Protein AF-A0A816H224-F1 (afdb_monomer_lite)

Sequence (361 aa):
MEVNEEKGVNKNACYALSCICTTPFGFQLCLQYSDTFHRILLAIETILLLIDPETVWFALMCLRTIVQYEDANEHICQSKTLVEKLRVIRDKWTTHKDIQNEAKVLWYMIHRNIQPSCPKINECLNNSADISWDISVHSWNDDELQFRILLNDQIVAQTNQTKYQLKDLQPNTMYYLQIQYITPEGENIRSDPVAFRTDDELPPSVNNLRVERTTMTAARVAWDPPDLTTCNSLRAYQIYLNDEEYGCTLDCEMTIGSLSASTTYQVDICAVSNKGKGPRATINVTTASAGDSNPAPPTYSVIGRREIFVKWQPPDVIAGRLTRYELFCNRRCIYSGTAQEHRATMLKSDTEYTMEVAAVT

Secondary structure (DSSP, 8-state):
----SSHHHHHHHHHHHHHHTTSHHHHHHHHSSHHHHHHHHHHHHHHHHT--HHHHHHHHHHHHHHTTSHHHHHHHHH-HHHHHHHHHHHHH-TT-HHHHHHHHHHHHHHHTT--BPPPEEEEE-SS-EEEE--BS-S-S-GGG--EEEEETTEEEEEESSSEEEE-SPPTT-EEEEEEEEEPTTS-EEEPPPEEEEPPPPPPPPPEEEEEEEE-SS-EEEEEEPPP-TT-S-EEEEEEEETTEEEEEESSSEEEE-SPPTT-EEEEEEEEEETTEEEEEEEEEEEPPPTTTTSPPPPEEEEEETTEEEEE----SS-SS---EEEEEETTEEEEEES-SEEEE-SPPTT----EEEEEE-

pLDDT: mean 87.49, std 9.86, range [50.91, 98.38]

Foldseek 3Di:
DAADPDLVVLLVVLQVLLVQLQDPVSLVVCPVDVVNVVVVLVNLLVQLVPPPQNSLQSSLSSLLSNLLDPVSLLVCLQDPSNVVSLVCQLPPVPVNVSSNVSSVSSVQSSQVQWAKEAKDFPDFAFFKTKIFIDTPHPRDPLQPWKKFKAKPNHGPDIDSDRIDMGGRHHAQDKIKIKIWTQGPVRDTHIYDIDIDTHHADAFAEFAPWDWPDAAQFKTKIFTHGGDCPRPPFWDWKWKDKQNHTDDIGRHRMDMGGRDHGQDKIKMWIWIAGPVGTYDIDIDIDGHHHPVQQFWDAWDWDDPDQFKIKIFTDGRPHHNDDFDWKFKDKQNHTPDIGHDRIDMGGRHHGPDDIDIGMGTDD

InterPro domains:
  IPR003961 Fibronectin type III [PF00041] (120-196)
  IPR003961 Fibronectin type III [PF00041] (204-281)
  IPR003961 Fibronectin type III [PS50853] (115-201)
  IPR003961 Fibronectin type III [PS50853] (205-291)
  IPR003961 Fibronectin type III [PS50853] (294-361)
  IPR003961 Fibronectin type III [SM00060] (113-188)
  IPR003961 Fibronectin type III [SM00060] (203-278)
  IPR003961 Fibronectin type III [SM00060] (292-361)
  IPR003961 Fibronectin type III [cd00063] (116-198)
  IPR003961 Fibronectin type III [cd00063] (203-287)
  IPR003961 Fibronectin type III [cd00063] (293-361)
  IPR013783 Immunoglobulin-like fold [G3DSA:2.60.40.10] (99-193)
  IPR013783 Immunoglobulin-like fold [G3DSA:2.60.40.10] (194-292)
  IPR013783 Immunoglobulin-like fold [G3DSA:2.60.40.10] (293-361)
  IPR036116 Fibronectin type III superfamily [SSF49265] (116-279)
  IPR036116 Fibronectin type III superfamily [SSF49265] (249-361)
  IPR050991 Extracellular Matrix Regulatory Proteins [PTHR46708] (127-360)

Organism: Adineta ricciae (NCBI:txid249248)

Radius of gyration: 45.26 Å; chains: 1; bounding box: 103×39×118 Å

Structure (mmCIF, N/CA/C/O backbone):
data_AF-A0A816H224-F1
#
_entry.id   AF-A0A816H224-F1
#
loop_
_atom_site.group_PDB
_atom_site.id
_atom_site.type_symbol
_atom_site.label_atom_id
_atom_site.label_alt_id
_atom_site.label_comp_id
_atom_site.label_asym_id
_atom_site.label_entity_id
_atom_site.label_seq_id
_atom_site.pdbx_PDB_ins_code
_atom_site.Cartn_x
_atom_site.Cartn_y
_atom_site.Cartn_z
_atom_site.occupancy
_atom_site.B_iso_or_equiv
_atom_site.auth_seq_id
_atom_site.auth_comp_id
_atom_site.auth_asym_id
_atom_site.auth_atom_id
_atom_site.pdbx_PDB_model_num
ATOM 1 N N . MET A 1 1 ? 38.406 -6.421 -43.616 1.00 60.84 1 MET A N 1
ATOM 2 C CA . MET A 1 1 ? 38.636 -4.976 -43.813 1.00 60.84 1 MET A CA 1
ATOM 3 C C . MET A 1 1 ? 39.800 -4.579 -42.927 1.00 60.84 1 MET A C 1
ATOM 5 O O . MET A 1 1 ? 39.751 -4.898 -41.748 1.00 60.84 1 MET A O 1
ATOM 9 N N . GLU A 1 2 ? 40.833 -3.957 -43.488 1.00 68.31 2 GLU A N 1
ATOM 10 C CA . GLU A 1 2 ? 41.959 -3.373 -42.746 1.00 68.31 2 GLU A CA 1
ATOM 11 C C . GLU A 1 2 ? 42.041 -1.893 -43.121 1.00 68.31 2 GLU A C 1
ATOM 13 O O . GLU A 1 2 ? 41.783 -1.536 -44.272 1.00 68.31 2 GLU A O 1
ATOM 18 N N . VAL A 1 3 ? 42.326 -1.034 -42.143 1.00 70.50 3 VAL A N 1
ATOM 19 C CA . VAL A 1 3 ? 42.366 0.418 -42.349 1.00 70.50 3 VAL A CA 1
ATOM 20 C C . VAL A 1 3 ? 43.667 0.776 -43.051 1.00 70.50 3 VAL A C 1
ATOM 22 O O . VAL A 1 3 ? 44.741 0.392 -42.595 1.00 70.50 3 VAL A O 1
ATOM 25 N N . ASN A 1 4 ? 43.568 1.518 -44.149 1.00 73.25 4 ASN A N 1
ATOM 26 C CA . ASN A 1 4 ? 44.717 1.950 -44.938 1.00 73.25 4 ASN A CA 1
ATOM 27 C C . ASN A 1 4 ? 44.916 3.473 -44.821 1.00 73.25 4 ASN A C 1
ATOM 29 O O . ASN A 1 4 ? 43.953 4.216 -44.625 1.00 73.25 4 ASN A O 1
ATOM 33 N N . GLU A 1 5 ? 46.153 3.951 -44.962 1.00 65.06 5 GLU A N 1
ATOM 34 C CA . GLU A 1 5 ? 46.461 5.387 -45.045 1.00 65.06 5 GLU A CA 1
ATOM 35 C C . GLU A 1 5 ? 45.888 6.018 -46.328 1.00 65.06 5 GLU A C 1
ATOM 37 O O . GLU A 1 5 ? 45.567 7.210 -46.365 1.00 65.06 5 GLU A O 1
ATOM 42 N N . GLU A 1 6 ? 45.690 5.215 -47.377 1.00 72.19 6 GLU A N 1
ATOM 43 C CA . GLU A 1 6 ? 45.087 5.658 -48.625 1.00 72.19 6 GLU A CA 1
ATOM 44 C C . GLU A 1 6 ? 43.557 5.783 -48.505 1.00 72.19 6 GLU A C 1
ATOM 46 O O . GLU A 1 6 ? 42.808 4.802 -48.473 1.00 72.19 6 GLU A O 1
ATOM 51 N N . LYS A 1 7 ? 43.072 7.032 -48.503 1.00 67.81 7 LYS A N 1
ATOM 52 C CA . LYS A 1 7 ? 41.648 7.377 -48.327 1.00 67.81 7 LYS A CA 1
ATOM 53 C C . LYS A 1 7 ? 40.707 6.647 -49.295 1.00 67.81 7 LYS A C 1
ATOM 55 O O . LYS A 1 7 ? 39.598 6.285 -48.911 1.00 67.81 7 LYS A O 1
ATOM 60 N N . GLY A 1 8 ? 41.131 6.420 -50.542 1.00 75.38 8 GLY A N 1
ATOM 61 C CA . GLY A 1 8 ? 40.322 5.735 -51.559 1.00 75.38 8 GLY A CA 1
ATOM 62 C C . GLY A 1 8 ? 40.016 4.274 -51.211 1.00 75.38 8 GLY A C 1
ATOM 63 O O . GLY A 1 8 ? 38.914 3.794 -51.474 1.00 75.38 8 GLY A O 1
ATOM 64 N N . VAL A 1 9 ? 40.951 3.589 -50.550 1.00 80.62 9 VAL A N 1
ATOM 65 C CA . VAL A 1 9 ? 40.814 2.176 -50.168 1.00 80.62 9 VAL A CA 1
ATOM 66 C C . VAL A 1 9 ? 39.752 2.009 -49.081 1.00 80.62 9 VAL A C 1
ATOM 68 O O . VAL A 1 9 ? 38.883 1.145 -49.199 1.00 80.62 9 VAL A O 1
ATOM 71 N N . ASN A 1 10 ? 39.753 2.885 -48.072 1.00 82.75 10 ASN A N 1
ATOM 72 C CA . ASN A 1 10 ? 38.765 2.856 -46.988 1.00 82.75 10 ASN A CA 1
ATOM 73 C C . ASN A 1 10 ? 37.341 3.132 -47.501 1.00 82.75 10 ASN A C 1
ATOM 75 O O . ASN A 1 10 ? 36.399 2.444 -47.108 1.00 82.75 10 ASN A O 1
ATOM 79 N N . LYS A 1 11 ? 37.179 4.092 -48.425 1.00 85.12 11 LYS A N 1
ATOM 80 C CA . LYS A 1 11 ? 35.882 4.400 -49.057 1.00 85.12 11 LYS A CA 1
ATOM 81 C C . LYS A 1 11 ? 35.328 3.199 -49.821 1.00 85.12 11 LYS A C 1
ATOM 83 O O . LYS A 1 11 ? 34.184 2.801 -49.601 1.00 85.12 11 LYS A O 1
ATOM 88 N N . ASN A 1 12 ? 36.158 2.595 -50.673 1.00 86.50 12 ASN A N 1
ATOM 89 C CA . ASN A 1 12 ? 35.775 1.435 -51.476 1.00 86.50 12 ASN A CA 1
ATOM 90 C C . ASN A 1 12 ? 35.414 0.233 -50.596 1.00 86.50 12 ASN A C 1
ATOM 92 O O . ASN A 1 12 ? 34.455 -0.473 -50.897 1.00 86.50 12 ASN A O 1
ATOM 96 N N . ALA A 1 13 ? 36.134 0.030 -49.489 1.00 85.69 13 ALA A N 1
ATOM 97 C CA . ALA A 1 13 ? 35.832 -1.024 -48.529 1.00 85.69 13 ALA A CA 1
ATOM 98 C C . ALA A 1 13 ? 34.469 -0.812 -47.843 1.00 85.69 13 ALA A C 1
ATOM 100 O O . ALA A 1 13 ? 33.654 -1.735 -47.824 1.00 85.69 13 ALA A O 1
ATOM 101 N N . CYS A 1 14 ? 34.182 0.397 -47.345 1.00 87.81 14 CYS A N 1
ATOM 102 C CA . CYS A 1 14 ? 32.881 0.729 -46.751 1.00 87.81 14 CYS A CA 1
ATOM 103 C C . CYS A 1 14 ? 31.727 0.581 -47.755 1.00 87.81 14 CYS A C 1
ATOM 105 O O . CYS A 1 14 ? 30.673 0.055 -47.403 1.00 87.81 14 CYS A O 1
ATOM 107 N N . TYR A 1 15 ? 31.928 1.007 -49.006 1.00 89.25 15 TYR A N 1
ATOM 108 C CA . TYR A 1 15 ? 30.927 0.871 -50.065 1.00 89.25 15 TYR A CA 1
ATOM 109 C C . TYR A 1 15 ? 30.680 -0.592 -50.463 1.00 89.25 15 TYR A C 1
ATOM 111 O O . TYR A 1 15 ? 29.536 -1.017 -50.604 1.00 89.25 15 TYR A O 1
ATOM 119 N N . ALA A 1 16 ? 31.738 -1.393 -50.607 1.00 88.56 16 ALA A N 1
ATOM 120 C CA . ALA A 1 16 ? 31.599 -2.817 -50.898 1.00 88.56 16 ALA A CA 1
ATOM 121 C C . ALA A 1 16 ? 30.852 -3.547 -49.770 1.00 88.56 16 ALA A C 1
ATOM 123 O O . ALA A 1 16 ? 29.955 -4.345 -50.041 1.00 88.56 16 ALA A O 1
ATOM 124 N N . LEU A 1 17 ? 31.174 -3.235 -48.509 1.00 87.56 17 LEU A N 1
ATOM 125 C CA . LEU A 1 17 ? 30.488 -3.802 -47.348 1.00 87.56 17 LEU A CA 1
ATOM 126 C C . LEU A 1 17 ? 29.010 -3.407 -47.289 1.00 87.56 17 LEU A C 1
ATOM 128 O O . LEU A 1 17 ? 28.177 -4.277 -47.045 1.00 87.56 17 LEU A O 1
ATOM 132 N N . SER A 1 18 ? 28.659 -2.144 -47.552 1.00 89.00 18 SER A N 1
ATOM 133 C CA . SER A 1 18 ? 27.248 -1.736 -47.579 1.00 89.00 18 SER A CA 1
ATOM 134 C C . SER A 1 18 ? 26.468 -2.480 -48.669 1.00 89.00 18 SER A C 1
ATOM 136 O O . SER A 1 18 ? 25.367 -2.967 -48.414 1.00 89.00 18 SER A O 1
ATOM 138 N N . CYS A 1 19 ? 27.064 -2.682 -49.849 1.00 90.12 19 CYS A N 1
ATOM 139 C CA . CYS A 1 19 ? 26.450 -3.465 -50.924 1.00 90.12 19 CYS A CA 1
ATOM 140 C C . CYS A 1 19 ? 26.222 -4.931 -50.519 1.00 90.12 19 CYS A C 1
ATOM 142 O O . CYS A 1 19 ? 25.139 -5.470 -50.743 1.00 90.12 19 CYS A O 1
ATOM 144 N N . ILE A 1 20 ? 27.212 -5.572 -49.888 1.00 87.88 20 ILE A N 1
ATOM 145 C CA . ILE A 1 20 ? 27.094 -6.959 -49.408 1.00 87.88 20 ILE A CA 1
ATOM 146 C C . ILE A 1 20 ? 25.984 -7.067 -48.353 1.00 87.88 20 ILE A C 1
ATOM 148 O O . ILE A 1 20 ? 25.095 -7.912 -48.467 1.00 87.88 20 ILE A O 1
ATOM 152 N N . CYS A 1 21 ? 25.978 -6.170 -47.367 1.00 87.62 21 CYS A N 1
ATOM 153 C CA . CYS A 1 21 ? 25.018 -6.179 -46.262 1.00 87.62 21 CYS A CA 1
ATOM 154 C C . CYS A 1 21 ? 23.603 -5.720 -46.656 1.00 87.62 21 CYS A C 1
ATOM 156 O O . CYS A 1 21 ? 22.711 -5.723 -45.812 1.00 87.62 21 CYS A O 1
ATOM 158 N N . THR A 1 22 ? 23.351 -5.360 -47.919 1.00 87.81 22 THR A N 1
ATOM 159 C CA . THR A 1 22 ? 22.006 -4.969 -48.386 1.00 87.81 22 THR A CA 1
ATOM 160 C C . THR A 1 22 ? 21.019 -6.148 -48.378 1.00 87.81 22 THR A C 1
ATOM 162 O O . THR A 1 22 ? 19.809 -5.942 -48.376 1.00 87.81 22 THR A O 1
ATOM 165 N N . THR A 1 23 ? 21.513 -7.393 -48.360 1.00 87.88 23 THR A N 1
ATOM 166 C CA . THR A 1 23 ? 20.676 -8.603 -48.289 1.00 87.88 23 THR A CA 1
ATOM 167 C C . THR A 1 23 ? 20.945 -9.396 -47.006 1.00 87.88 23 THR A C 1
ATOM 169 O O . THR A 1 23 ? 22.106 -9.467 -46.593 1.00 87.88 23 THR A O 1
ATOM 172 N N . PRO A 1 24 ? 19.936 -10.077 -46.419 1.00 84.38 24 PRO A N 1
ATOM 173 C CA . PRO A 1 24 ? 20.135 -10.898 -45.221 1.00 84.38 24 PRO A CA 1
ATOM 174 C C . PRO A 1 24 ? 21.207 -11.979 -45.399 1.00 84.38 24 PRO A C 1
ATOM 176 O O . PRO A 1 24 ? 22.008 -12.212 -44.503 1.00 84.38 24 PRO A O 1
ATOM 179 N N . PHE A 1 25 ? 21.272 -12.594 -46.586 1.00 86.31 25 PHE A N 1
ATOM 180 C CA . PHE A 1 25 ? 22.296 -13.587 -46.918 1.00 86.31 25 PHE A CA 1
ATOM 181 C C . PHE A 1 25 ? 23.707 -12.981 -46.923 1.00 86.31 25 PHE A C 1
ATOM 183 O O . PHE A 1 25 ? 24.629 -13.547 -46.342 1.00 86.31 25 PHE A O 1
ATOM 190 N N . GLY A 1 26 ? 23.879 -11.810 -47.543 1.00 84.88 26 GLY A N 1
ATOM 191 C CA . GLY A 1 26 ? 25.162 -11.110 -47.549 1.00 84.88 26 GLY A CA 1
ATOM 192 C C . GLY A 1 26 ? 25.583 -10.631 -46.159 1.00 84.88 26 GLY A C 1
ATOM 193 O O . GLY A 1 26 ? 26.751 -10.755 -45.798 1.00 84.88 26 GLY A O 1
ATOM 194 N N . PHE A 1 27 ? 24.636 -10.175 -45.338 1.00 84.00 27 PHE A N 1
ATOM 195 C CA . PHE A 1 27 ? 24.898 -9.854 -43.936 1.00 84.00 27 PHE A CA 1
ATOM 196 C C . PHE A 1 27 ? 25.313 -11.092 -43.122 1.00 84.00 27 PHE A C 1
ATOM 198 O O . PHE A 1 27 ? 26.299 -11.046 -42.388 1.00 84.00 27 PHE A O 1
ATOM 205 N N . GLN A 1 28 ? 24.638 -12.227 -43.309 1.00 82.38 28 GLN A N 1
ATOM 206 C CA . GLN A 1 28 ? 24.985 -13.479 -42.637 1.00 82.38 28 GLN A CA 1
ATOM 207 C C . GLN A 1 28 ? 26.399 -13.966 -43.001 1.00 82.38 28 GLN A C 1
ATOM 209 O O . GLN A 1 28 ? 27.099 -14.484 -42.135 1.00 82.38 28 GLN A O 1
ATOM 214 N N . LEU A 1 29 ? 26.864 -13.743 -44.237 1.00 80.31 29 LEU A N 1
ATOM 215 C CA . LEU A 1 29 ? 28.257 -14.008 -44.633 1.00 80.31 29 LEU A CA 1
ATOM 216 C C . LEU A 1 29 ? 29.261 -13.144 -43.848 1.00 80.31 29 LEU A C 1
ATOM 218 O O . LEU A 1 29 ? 30.338 -13.625 -43.495 1.00 80.31 29 LEU A O 1
ATOM 222 N N . CYS A 1 30 ? 28.910 -11.895 -43.527 1.00 74.50 30 CYS A N 1
ATOM 223 C CA . CYS A 1 30 ? 29.727 -11.021 -42.677 1.00 74.50 30 CYS A CA 1
ATOM 224 C C . CYS A 1 30 ? 29.755 -11.480 -41.203 1.00 74.50 30 CYS A C 1
ATOM 226 O O . CYS A 1 30 ? 30.739 -11.212 -40.511 1.00 74.50 30 CYS A O 1
ATOM 228 N N . LEU A 1 31 ? 28.710 -12.182 -40.739 1.00 69.88 31 LEU A N 1
ATOM 229 C CA . LEU A 1 31 ? 28.589 -12.757 -39.389 1.00 69.88 31 LEU A CA 1
ATOM 230 C C . LEU A 1 31 ? 29.126 -14.189 -39.253 1.00 69.88 31 LEU A C 1
ATOM 232 O O . LEU A 1 31 ? 29.350 -14.642 -38.132 1.00 69.88 31 LEU A O 1
ATOM 236 N N . GLN A 1 32 ? 29.337 -14.911 -40.361 1.00 64.50 32 GLN A N 1
ATOM 237 C CA . GLN A 1 32 ? 29.628 -16.356 -40.379 1.00 64.50 32 GLN A CA 1
ATOM 238 C C . GLN A 1 32 ? 30.872 -16.755 -39.558 1.00 64.50 32 GLN A C 1
ATOM 240 O O . GLN A 1 32 ? 31.035 -17.919 -39.194 1.00 64.50 32 GLN A O 1
ATOM 245 N N . TYR A 1 33 ? 31.714 -15.780 -39.209 1.00 64.38 33 TYR A N 1
ATOM 246 C CA . TYR A 1 33 ? 32.788 -15.910 -38.234 1.00 64.38 33 TYR A CA 1
ATOM 247 C C . TYR A 1 33 ? 32.685 -14.754 -37.229 1.00 64.38 33 TYR A C 1
ATOM 249 O O . TYR A 1 33 ? 32.869 -13.599 -37.619 1.00 64.38 33 TYR A O 1
ATOM 257 N N . SER A 1 34 ? 32.440 -15.050 -35.947 1.00 61.56 34 SER A N 1
ATOM 258 C CA . SER A 1 34 ? 32.268 -14.055 -34.866 1.00 61.56 34 SER A CA 1
ATOM 259 C C . SER A 1 34 ? 33.379 -12.997 -34.826 1.00 61.56 34 SER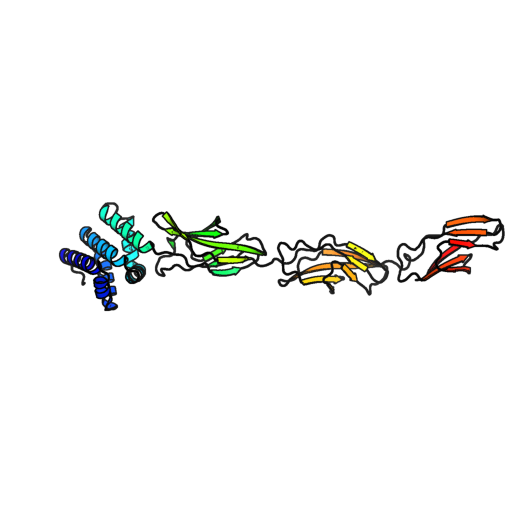 A C 1
ATOM 261 O O . SER A 1 34 ? 33.122 -11.812 -34.618 1.00 61.56 34 SER A O 1
ATOM 263 N N . ASP A 1 35 ? 34.615 -13.403 -35.119 1.00 71.75 35 ASP A N 1
ATOM 264 C CA . ASP A 1 35 ? 35.783 -12.517 -35.133 1.00 71.75 35 ASP A CA 1
ATOM 265 C C . ASP A 1 35 ? 35.780 -11.527 -36.307 1.00 71.75 35 ASP A C 1
ATOM 267 O O . ASP A 1 35 ? 36.398 -10.463 -36.233 1.00 71.75 35 ASP A O 1
ATOM 271 N N . THR A 1 36 ? 35.101 -11.853 -37.408 1.00 77.12 36 THR A N 1
ATOM 272 C CA . THR A 1 36 ? 35.107 -11.027 -38.625 1.00 77.12 36 THR A CA 1
ATOM 273 C C . THR A 1 36 ? 34.238 -9.794 -38.451 1.00 77.12 36 THR A C 1
ATOM 275 O O . THR A 1 36 ? 34.669 -8.693 -38.794 1.00 77.12 36 THR A O 1
ATOM 278 N N . PHE A 1 37 ? 33.054 -9.948 -37.859 1.00 81.56 37 PHE A N 1
ATOM 279 C CA . PHE A 1 37 ? 32.152 -8.826 -37.624 1.00 81.56 37 PHE A CA 1
ATOM 280 C C . PHE A 1 37 ? 32.732 -7.822 -36.622 1.00 81.56 37 PHE A C 1
ATOM 282 O O . PHE A 1 37 ? 32.727 -6.617 -36.876 1.00 81.56 37 PHE A O 1
ATOM 289 N N . HIS A 1 38 ? 33.352 -8.312 -35.545 1.00 81.62 38 HIS A N 1
ATOM 290 C CA . HIS A 1 38 ? 34.055 -7.456 -34.591 1.00 81.62 38 HIS A CA 1
ATOM 291 C C . HIS A 1 38 ? 35.189 -6.655 -35.258 1.00 81.62 38 HIS A C 1
ATOM 293 O O . HIS A 1 38 ? 35.297 -5.445 -35.061 1.00 81.62 38 HIS A O 1
ATOM 299 N N . ARG A 1 39 ? 35.995 -7.291 -36.123 1.00 84.12 39 ARG A N 1
ATOM 300 C CA . ARG A 1 39 ? 37.044 -6.601 -36.901 1.00 84.12 39 ARG A CA 1
ATOM 301 C C . ARG A 1 39 ? 36.478 -5.568 -37.873 1.00 84.12 39 ARG A C 1
ATOM 303 O O . ARG A 1 39 ? 37.096 -4.523 -38.063 1.00 84.12 39 ARG A O 1
ATOM 310 N N . ILE A 1 40 ? 35.326 -5.842 -38.488 1.00 85.38 40 ILE A N 1
ATOM 311 C CA . ILE A 1 40 ? 34.633 -4.871 -39.344 1.00 85.38 40 ILE A CA 1
ATOM 312 C C . ILE A 1 40 ? 34.240 -3.644 -38.517 1.00 85.38 40 ILE A C 1
ATOM 314 O O . ILE A 1 40 ? 34.577 -2.533 -38.920 1.00 85.38 40 ILE A O 1
ATOM 318 N N . LEU A 1 41 ? 33.610 -3.828 -37.352 1.00 85.94 41 LEU A N 1
ATOM 319 C CA . LEU A 1 41 ? 33.225 -2.717 -36.476 1.00 85.94 41 LEU A CA 1
ATOM 320 C C . LEU A 1 41 ? 34.435 -1.903 -35.996 1.00 85.94 41 LEU A C 1
ATOM 322 O O . LEU A 1 41 ? 34.398 -0.680 -36.090 1.00 85.94 41 LEU A O 1
ATOM 326 N N . LEU A 1 42 ? 35.529 -2.553 -35.582 1.00 85.62 42 LEU A N 1
ATOM 327 C CA . LEU A 1 42 ? 36.774 -1.871 -35.197 1.00 85.62 42 LEU A CA 1
ATOM 328 C C . LEU A 1 42 ? 37.375 -1.045 -36.344 1.00 85.62 42 LEU A C 1
ATOM 330 O O . LEU A 1 42 ? 37.863 0.070 -36.140 1.00 85.62 42 LEU A O 1
ATOM 334 N N . ALA A 1 43 ? 37.342 -1.572 -37.568 1.00 87.00 43 ALA A N 1
ATOM 335 C CA . ALA A 1 43 ? 37.824 -0.843 -38.732 1.00 87.00 43 ALA A CA 1
ATOM 336 C C . ALA A 1 43 ? 36.911 0.351 -39.073 1.00 87.00 43 ALA A C 1
ATOM 338 O O . ALA A 1 43 ? 37.427 1.426 -39.373 1.00 87.00 43 ALA A O 1
ATOM 339 N N . ILE A 1 44 ? 35.583 0.216 -38.957 1.00 87.88 44 ILE A N 1
ATOM 340 C CA . ILE A 1 44 ? 34.649 1.348 -39.109 1.00 87.88 44 ILE A CA 1
ATOM 341 C C . ILE A 1 44 ? 34.901 2.407 -38.031 1.00 87.88 44 ILE A C 1
ATOM 343 O O . ILE A 1 44 ? 34.985 3.593 -38.345 1.00 87.88 44 ILE A O 1
ATOM 347 N N . GLU A 1 45 ? 35.060 1.993 -36.775 1.00 86.94 45 GLU A N 1
ATOM 348 C CA . GLU A 1 45 ? 35.368 2.875 -35.647 1.00 86.94 45 GLU A CA 1
ATOM 349 C C . GLU A 1 45 ? 36.641 3.686 -35.917 1.00 86.94 45 GLU A C 1
ATOM 351 O O . GLU A 1 45 ? 36.644 4.911 -35.794 1.00 86.94 45 GLU A O 1
ATOM 356 N N . THR A 1 46 ? 37.693 3.019 -36.394 1.00 85.94 46 THR A N 1
ATOM 357 C CA . THR A 1 46 ? 38.954 3.667 -36.770 1.00 85.94 46 THR A CA 1
ATOM 358 C C . THR A 1 46 ? 38.764 4.634 -37.941 1.00 85.94 46 THR A C 1
ATOM 360 O O . THR A 1 46 ? 39.297 5.741 -37.915 1.00 85.94 46 THR A O 1
ATOM 363 N N . ILE A 1 47 ? 37.965 4.274 -38.951 1.00 85.94 47 ILE A N 1
ATOM 364 C CA . ILE A 1 47 ? 37.667 5.155 -40.090 1.00 85.94 47 ILE A CA 1
ATOM 365 C C . ILE A 1 47 ? 36.936 6.423 -39.635 1.00 85.94 47 ILE A C 1
ATOM 367 O O . ILE A 1 47 ? 37.275 7.520 -40.084 1.00 85.94 47 ILE A O 1
ATOM 371 N N . LEU A 1 48 ? 35.985 6.310 -38.705 1.00 85.25 48 LEU A N 1
ATOM 372 C CA . LEU A 1 48 ? 35.291 7.473 -38.145 1.00 85.25 48 LEU A CA 1
ATOM 373 C C . LEU A 1 48 ? 36.245 8.423 -37.396 1.00 85.25 48 LEU A C 1
ATOM 375 O O . LEU A 1 48 ? 35.937 9.609 -37.242 1.00 85.25 48 LEU A O 1
ATOM 379 N N . LEU A 1 49 ? 37.420 7.950 -36.960 1.00 80.38 49 LEU A N 1
ATOM 380 C CA . LEU A 1 49 ? 38.469 8.772 -36.349 1.00 80.38 49 LEU A CA 1
ATOM 381 C C . LEU A 1 49 ? 39.349 9.523 -37.362 1.00 80.38 49 LEU A C 1
ATOM 383 O O . LEU A 1 49 ? 40.009 10.472 -36.950 1.00 80.38 49 LEU A O 1
ATOM 387 N N . LEU A 1 50 ? 39.331 9.180 -38.657 1.00 73.62 50 LEU A N 1
ATOM 388 C CA . LEU A 1 50 ? 40.223 9.766 -39.676 1.00 73.62 50 LEU A CA 1
ATOM 389 C C . LEU A 1 50 ? 39.868 11.212 -40.090 1.00 73.62 50 LEU A C 1
ATOM 391 O O . LEU A 1 50 ? 40.617 11.826 -40.845 1.00 73.62 50 LEU A O 1
ATOM 395 N N . ILE A 1 51 ? 38.750 11.771 -39.601 1.00 67.06 51 ILE A N 1
ATOM 396 C CA . ILE A 1 51 ? 38.280 13.169 -39.794 1.00 67.06 51 ILE A CA 1
ATOM 397 C C . ILE A 1 51 ? 38.018 13.565 -41.270 1.00 67.06 51 ILE A C 1
ATOM 399 O O . ILE A 1 51 ? 37.490 14.640 -41.534 1.00 67.06 51 ILE A O 1
ATOM 403 N N . ASP A 1 52 ? 38.301 12.702 -42.248 1.00 85.56 52 ASP A N 1
ATOM 404 C CA . ASP A 1 52 ? 37.989 12.934 -43.662 1.00 85.56 52 ASP A CA 1
ATOM 405 C C . ASP A 1 52 ? 36.468 12.857 -43.915 1.00 85.56 52 ASP A C 1
ATOM 407 O O . ASP A 1 52 ? 35.897 11.772 -43.774 1.00 85.56 52 ASP A O 1
ATOM 411 N N . PRO A 1 53 ? 35.793 13.958 -44.305 1.00 86.06 53 PRO A N 1
ATOM 412 C CA . PRO A 1 53 ? 34.330 13.995 -44.353 1.00 86.06 53 PRO A CA 1
ATOM 413 C C . PRO A 1 53 ? 33.720 12.961 -45.302 1.00 86.06 53 PRO A C 1
ATOM 415 O O . PRO A 1 53 ? 32.724 12.316 -44.987 1.00 86.06 53 PRO A O 1
ATOM 418 N N . GLU A 1 54 ? 34.343 12.761 -46.457 1.00 86.31 54 GLU A N 1
ATOM 419 C CA . GLU A 1 54 ? 33.840 11.843 -47.472 1.00 86.31 54 GLU A CA 1
ATOM 420 C C . GLU A 1 54 ? 33.986 10.382 -47.023 1.00 86.31 54 GLU A C 1
ATOM 422 O O . GLU A 1 54 ? 33.043 9.602 -47.130 1.00 86.31 54 GLU A O 1
ATOM 427 N N . THR A 1 55 ? 35.131 10.014 -46.442 1.00 87.75 55 THR A N 1
ATOM 428 C CA . THR A 1 55 ? 35.342 8.665 -45.889 1.00 87.75 55 THR A CA 1
ATOM 429 C C . THR A 1 55 ? 34.414 8.389 -44.697 1.00 87.75 55 THR A C 1
ATOM 431 O O . THR A 1 55 ? 33.864 7.291 -44.586 1.00 87.75 55 THR A O 1
ATOM 434 N N . VAL A 1 56 ? 34.171 9.394 -43.845 1.00 88.94 56 VAL A N 1
ATOM 435 C CA . VAL A 1 56 ? 33.201 9.313 -42.739 1.00 88.94 56 VAL A CA 1
ATOM 436 C C . VAL A 1 56 ? 31.785 9.072 -43.262 1.00 88.94 56 VAL A C 1
ATOM 438 O O . VAL A 1 56 ? 31.077 8.232 -42.712 1.00 88.94 56 VAL A O 1
ATOM 441 N N . TRP A 1 57 ? 31.377 9.735 -44.346 1.00 90.62 57 TRP A N 1
ATOM 442 C CA . TRP A 1 57 ? 30.058 9.518 -44.944 1.00 90.62 57 TRP A CA 1
ATOM 443 C C . TRP A 1 57 ? 29.852 8.061 -45.392 1.00 90.62 57 TRP A C 1
ATOM 445 O O . TRP A 1 57 ? 28.840 7.449 -45.049 1.00 90.62 57 TRP A O 1
ATOM 455 N N . PHE A 1 58 ? 30.835 7.460 -46.076 1.00 90.88 58 PHE A N 1
ATOM 456 C CA . PHE A 1 58 ? 30.763 6.045 -46.471 1.00 90.88 58 PHE A CA 1
ATOM 457 C C . PHE A 1 58 ? 30.721 5.095 -45.266 1.00 90.88 58 PHE A C 1
ATOM 459 O O . PHE A 1 58 ? 30.018 4.084 -45.308 1.00 90.88 58 PHE A O 1
ATOM 466 N N . ALA A 1 59 ? 31.437 5.416 -44.185 1.00 90.81 59 ALA A N 1
ATOM 467 C CA . ALA A 1 59 ? 31.386 4.647 -42.944 1.00 90.81 59 ALA A CA 1
ATOM 468 C C . ALA A 1 59 ? 29.998 4.710 -42.278 1.00 90.81 59 ALA A C 1
ATOM 470 O O . ALA A 1 59 ? 29.467 3.670 -41.889 1.00 90.81 59 ALA A O 1
ATOM 471 N N . LEU A 1 60 ? 29.376 5.894 -42.210 1.00 91.81 60 LEU A N 1
ATOM 472 C CA . LEU A 1 60 ? 28.014 6.058 -41.683 1.00 91.81 60 LEU A CA 1
ATOM 473 C C . LEU A 1 60 ? 26.976 5.304 -42.523 1.00 91.81 60 LEU A C 1
ATOM 475 O O . LEU A 1 60 ? 26.139 4.599 -41.970 1.00 91.81 60 LEU A O 1
ATOM 479 N N . MET A 1 61 ? 27.071 5.382 -43.851 1.00 89.88 61 MET A N 1
ATOM 480 C CA . MET A 1 61 ? 26.205 4.637 -44.775 1.00 89.88 61 MET A CA 1
ATOM 481 C C . MET A 1 61 ? 26.335 3.117 -44.609 1.00 89.88 61 MET A C 1
ATOM 483 O O . MET A 1 61 ? 25.341 2.384 -44.656 1.00 89.88 61 MET A O 1
ATOM 487 N N . CYS A 1 62 ? 27.563 2.633 -44.406 1.00 90.38 62 CYS A N 1
ATOM 488 C CA . CYS A 1 62 ? 27.831 1.229 -44.114 1.00 90.38 62 CYS A CA 1
ATOM 489 C C . CYS A 1 62 ? 27.149 0.806 -42.805 1.00 90.38 62 CYS A C 1
ATOM 491 O O . CYS A 1 62 ? 26.369 -0.148 -42.802 1.00 90.38 62 CYS A O 1
ATOM 493 N N . LEU A 1 63 ? 27.335 1.580 -41.729 1.00 90.62 63 LEU A N 1
ATOM 494 C CA . LEU A 1 63 ? 26.657 1.351 -40.450 1.00 90.62 63 LEU A CA 1
ATOM 495 C C . LEU A 1 63 ? 25.132 1.390 -40.582 1.00 90.62 63 LEU A C 1
ATOM 497 O O . LEU A 1 63 ? 24.472 0.508 -40.047 1.00 90.62 63 LEU A O 1
ATOM 501 N N . ARG A 1 64 ? 24.563 2.333 -41.344 1.00 89.06 64 ARG A N 1
ATOM 502 C CA . ARG A 1 64 ? 23.111 2.410 -41.595 1.00 89.06 64 ARG A CA 1
ATOM 503 C C . ARG A 1 64 ? 22.565 1.152 -42.263 1.00 89.06 64 ARG A C 1
ATOM 505 O O . ARG A 1 64 ? 21.428 0.756 -42.025 1.00 89.06 64 ARG A O 1
ATOM 512 N N . THR A 1 65 ? 23.355 0.534 -43.129 1.00 88.75 65 THR A N 1
ATOM 513 C CA . THR A 1 65 ? 22.940 -0.695 -43.812 1.00 88.75 65 THR A CA 1
ATOM 514 C C . THR A 1 65 ? 22.987 -1.889 -42.860 1.00 88.75 65 THR A C 1
ATOM 516 O O . THR A 1 65 ? 22.107 -2.740 -42.885 1.00 88.75 65 THR A O 1
ATOM 519 N N . ILE A 1 66 ? 23.991 -1.922 -41.984 1.00 88.06 66 ILE A N 1
ATOM 520 C CA . ILE A 1 66 ? 24.234 -3.017 -41.041 1.00 88.06 66 ILE A CA 1
ATOM 521 C C . ILE A 1 66 ? 23.302 -2.949 -39.818 1.00 88.06 66 ILE A C 1
ATOM 523 O O . ILE A 1 66 ? 22.845 -3.982 -39.346 1.00 88.06 66 ILE A O 1
ATOM 527 N N . VAL A 1 67 ? 22.961 -1.755 -39.327 1.00 85.38 67 VAL A N 1
ATOM 528 C CA . VAL A 1 67 ? 22.120 -1.571 -38.127 1.00 85.38 67 VAL A CA 1
ATOM 529 C C . VAL A 1 67 ? 20.676 -2.065 -38.307 1.00 85.38 67 VAL A C 1
ATOM 531 O O . VAL A 1 67 ? 19.940 -2.201 -37.338 1.00 85.38 67 VAL A O 1
ATOM 534 N N . GLN A 1 68 ? 20.248 -2.338 -39.544 1.00 83.81 68 GLN A N 1
ATOM 535 C CA . GLN A 1 68 ? 18.918 -2.888 -39.829 1.00 83.81 68 GLN A CA 1
ATOM 536 C C . GLN A 1 68 ? 18.735 -4.314 -39.295 1.00 83.81 68 GLN A C 1
ATOM 538 O O . GLN A 1 68 ? 17.600 -4.769 -39.171 1.00 83.81 68 GLN A O 1
ATOM 543 N N . TYR A 1 69 ? 19.831 -5.012 -38.996 1.00 84.75 69 TYR A N 1
ATOM 544 C CA . TYR A 1 69 ? 19.818 -6.356 -38.434 1.00 84.75 69 TYR A CA 1
ATOM 545 C C . TYR A 1 69 ? 20.007 -6.290 -36.913 1.00 84.75 69 TYR A C 1
ATOM 547 O O . TYR A 1 69 ? 20.943 -5.647 -36.438 1.00 84.75 69 TYR A O 1
ATOM 555 N N . GLU A 1 70 ? 19.139 -6.966 -36.152 1.00 77.38 70 GLU A N 1
ATOM 556 C CA . GLU A 1 70 ? 19.113 -6.900 -34.679 1.00 77.38 70 GLU A CA 1
ATOM 557 C C . GLU A 1 70 ? 20.453 -7.305 -34.045 1.00 77.38 70 GLU A C 1
ATOM 559 O O . GLU A 1 70 ? 21.008 -6.519 -33.278 1.00 77.38 70 GLU A O 1
ATOM 564 N N . ASP A 1 71 ? 21.042 -8.434 -34.463 1.00 78.25 71 ASP A N 1
ATOM 565 C CA . ASP A 1 71 ? 22.356 -8.905 -33.988 1.00 78.25 71 ASP A CA 1
ATOM 566 C C . ASP A 1 71 ? 23.458 -7.844 -34.168 1.00 78.25 71 ASP A C 1
ATOM 568 O O . ASP A 1 71 ? 24.301 -7.612 -33.299 1.00 78.25 71 ASP A O 1
ATOM 572 N N . ALA A 1 72 ? 23.457 -7.159 -35.316 1.00 80.88 72 ALA A N 1
ATOM 573 C CA . ALA A 1 72 ? 24.416 -6.096 -35.584 1.00 80.88 72 ALA A CA 1
ATOM 574 C C . ALA A 1 72 ? 24.154 -4.853 -34.738 1.00 80.88 72 ALA A C 1
ATOM 576 O O . ALA A 1 72 ? 25.113 -4.222 -34.284 1.00 80.88 72 ALA A O 1
ATOM 577 N N . ASN A 1 73 ? 22.884 -4.492 -34.542 1.00 80.81 73 ASN A N 1
ATOM 578 C CA . ASN A 1 73 ? 22.518 -3.370 -33.695 1.00 80.81 73 ASN A CA 1
ATOM 579 C C . ASN A 1 73 ? 23.027 -3.600 -32.265 1.00 80.81 73 ASN A C 1
ATOM 581 O O . ASN A 1 73 ? 23.712 -2.732 -31.731 1.00 80.81 73 ASN A O 1
ATOM 585 N N . GLU A 1 74 ? 22.819 -4.788 -31.687 1.00 76.81 74 GLU A N 1
ATOM 586 C CA . GLU A 1 74 ? 23.320 -5.132 -30.347 1.00 76.81 74 GLU A CA 1
ATOM 587 C C . GLU A 1 74 ? 24.833 -4.906 -30.209 1.00 76.81 74 GLU A C 1
ATOM 589 O O . GLU A 1 74 ? 25.295 -4.244 -29.273 1.00 76.81 74 GLU A O 1
ATOM 594 N N . HIS A 1 75 ? 25.615 -5.389 -31.174 1.00 80.00 75 HIS A N 1
ATOM 595 C CA . HIS A 1 75 ? 27.066 -5.206 -31.199 1.00 80.00 75 HIS A CA 1
ATOM 596 C C . HIS A 1 75 ? 27.499 -3.743 -31.398 1.00 80.00 75 HIS A C 1
ATOM 598 O O . HIS A 1 75 ? 28.467 -3.306 -30.770 1.00 80.00 75 HIS A O 1
ATOM 604 N N . ILE A 1 76 ? 26.804 -2.975 -32.247 1.00 81.81 76 ILE A N 1
ATOM 605 C CA . ILE A 1 76 ? 27.056 -1.534 -32.434 1.00 81.81 76 ILE A CA 1
ATOM 606 C C . ILE A 1 76 ? 26.817 -0.792 -31.116 1.00 81.81 76 ILE A C 1
ATOM 608 O O . ILE A 1 76 ? 27.667 -0.002 -30.704 1.00 81.81 76 ILE A O 1
ATOM 612 N N . CYS A 1 77 ? 25.709 -1.091 -30.432 1.00 76.94 77 CYS A N 1
ATOM 613 C CA . CYS A 1 77 ? 25.356 -0.492 -29.147 1.00 76.94 77 CYS A CA 1
ATOM 614 C C . CYS A 1 77 ? 26.409 -0.807 -28.073 1.00 76.94 77 CYS A C 1
ATOM 616 O O . CYS A 1 77 ? 26.776 0.055 -27.284 1.00 76.94 77 CYS A O 1
ATOM 618 N N . GLN A 1 78 ? 26.953 -2.030 -28.051 1.00 77.56 78 GLN A N 1
ATOM 619 C CA . GLN A 1 78 ? 28.001 -2.436 -27.101 1.00 77.56 78 GLN A CA 1
ATOM 620 C C . GLN A 1 78 ? 29.328 -1.668 -27.256 1.00 77.56 78 GLN A C 1
ATOM 622 O O . GLN A 1 78 ? 30.083 -1.568 -26.282 1.00 77.56 78 GLN A O 1
ATOM 627 N N . SER A 1 79 ? 29.626 -1.090 -28.427 1.00 81.38 79 SER A N 1
ATOM 628 C CA . SER A 1 79 ? 30.848 -0.297 -28.624 1.00 81.38 79 SER A CA 1
ATOM 629 C C . SER A 1 79 ? 30.679 1.151 -28.148 1.00 81.38 79 SER A C 1
ATOM 631 O O . SER A 1 79 ? 30.237 2.036 -28.884 1.00 81.38 79 SER A O 1
ATOM 633 N N . LYS A 1 80 ? 31.128 1.422 -26.914 1.00 78.88 80 LYS A N 1
ATOM 634 C CA . LYS A 1 80 ? 31.135 2.775 -26.321 1.00 78.88 80 LYS A CA 1
ATOM 635 C C . LYS A 1 80 ? 31.854 3.808 -27.194 1.00 78.88 80 LYS A C 1
ATOM 637 O O . LYS A 1 80 ? 31.387 4.938 -27.314 1.00 78.88 80 LYS A O 1
ATOM 642 N N . THR A 1 81 ? 32.981 3.436 -27.800 1.00 83.44 81 THR A N 1
ATOM 643 C CA . THR A 1 81 ? 33.777 4.350 -28.630 1.00 83.44 81 THR A CA 1
ATOM 644 C C . THR A 1 81 ? 33.044 4.723 -29.915 1.00 83.44 81 THR A C 1
ATOM 646 O O . THR A 1 81 ? 32.998 5.900 -30.280 1.00 83.44 81 THR A O 1
ATOM 649 N N . LEU A 1 82 ? 32.444 3.733 -30.584 1.00 84.75 82 LEU A N 1
ATOM 650 C CA . LEU A 1 82 ? 31.674 3.940 -31.806 1.00 84.75 82 LEU A CA 1
ATOM 651 C C . LEU A 1 82 ? 30.473 4.855 -31.541 1.00 84.75 82 LEU A C 1
ATOM 653 O O . LEU A 1 82 ? 30.294 5.851 -32.245 1.00 84.75 82 LEU A O 1
ATOM 657 N N . VAL A 1 83 ? 29.702 4.560 -30.490 1.00 82.00 83 VAL A N 1
ATOM 658 C CA . VAL A 1 83 ? 28.535 5.353 -30.076 1.00 82.00 83 VAL A CA 1
ATOM 659 C C . VAL A 1 83 ? 28.930 6.793 -29.735 1.00 82.00 83 VAL A C 1
ATOM 661 O O . VAL A 1 83 ? 28.328 7.732 -30.258 1.00 82.00 83 VAL A O 1
ATOM 664 N N . GLU A 1 84 ? 29.983 7.007 -28.939 1.00 82.88 84 GLU A N 1
ATOM 665 C CA . GLU A 1 84 ? 30.449 8.361 -28.604 1.00 82.88 84 GLU A CA 1
ATOM 666 C C . GLU A 1 84 ? 30.893 9.133 -29.855 1.00 82.88 84 GLU A C 1
ATOM 668 O O . GLU A 1 84 ? 30.636 10.334 -29.990 1.00 82.88 84 GLU A O 1
ATOM 673 N N . LYS A 1 85 ? 31.521 8.457 -30.822 1.00 85.75 85 LYS A N 1
ATOM 674 C CA . LYS A 1 85 ? 31.935 9.107 -32.066 1.00 85.75 85 LYS A CA 1
ATOM 675 C C . LYS A 1 85 ? 30.743 9.490 -32.940 1.00 85.75 85 LYS A C 1
ATOM 677 O O . LYS A 1 85 ? 30.726 10.607 -33.464 1.00 85.75 85 LYS A O 1
ATOM 682 N N . LEU A 1 86 ? 29.743 8.615 -33.058 1.00 86.81 86 LEU A N 1
ATOM 683 C CA . LEU A 1 86 ? 28.477 8.920 -33.730 1.00 86.81 86 LEU A CA 1
ATOM 684 C C . LEU A 1 86 ? 27.791 10.130 -33.088 1.00 86.81 86 LEU A C 1
ATOM 686 O O . LEU A 1 86 ? 27.357 11.031 -33.809 1.00 86.81 86 LEU A O 1
ATOM 690 N N . ARG A 1 87 ? 27.791 10.210 -31.752 1.00 84.69 87 ARG A N 1
ATOM 691 C CA . ARG A 1 87 ? 27.270 11.355 -30.991 1.00 84.69 87 ARG A CA 1
ATOM 692 C C . ARG A 1 87 ? 27.984 12.655 -31.353 1.00 84.69 87 ARG A C 1
ATOM 694 O O . ARG A 1 87 ? 27.350 13.652 -31.693 1.00 84.69 87 ARG A O 1
ATOM 701 N N . VAL A 1 88 ? 29.318 12.643 -31.352 1.00 87.50 88 VAL A N 1
ATOM 702 C CA . VAL A 1 88 ? 30.129 13.812 -31.726 1.00 87.50 88 VAL A CA 1
ATOM 703 C C . VAL A 1 88 ? 29.835 14.271 -33.156 1.00 87.50 88 VAL A C 1
ATOM 705 O O . VAL A 1 88 ? 29.746 15.476 -33.392 1.00 87.50 88 VAL A O 1
ATOM 708 N N . ILE A 1 89 ? 29.672 13.347 -34.106 1.00 89.19 89 ILE A N 1
ATOM 709 C CA . ILE A 1 89 ? 29.333 13.693 -35.494 1.00 89.19 89 ILE A CA 1
ATOM 710 C C . ILE A 1 89 ? 27.920 14.294 -35.561 1.00 89.19 89 ILE A C 1
ATOM 712 O O . ILE A 1 89 ? 27.743 15.375 -36.124 1.00 89.19 89 ILE A O 1
ATOM 716 N N . ARG A 1 90 ? 26.934 13.655 -34.923 1.00 88.38 90 ARG A N 1
ATOM 717 C CA . ARG A 1 90 ? 25.539 14.121 -34.837 1.00 88.38 90 ARG A CA 1
ATOM 718 C C . ARG A 1 90 ? 25.440 15.554 -34.300 1.00 88.38 90 ARG A C 1
ATOM 720 O O . ARG A 1 90 ? 24.734 16.379 -34.884 1.00 88.38 90 ARG A O 1
ATOM 727 N N . ASP A 1 91 ? 26.164 15.861 -33.225 1.00 85.75 91 ASP A N 1
ATOM 728 C CA . ASP A 1 91 ? 25.996 17.122 -32.490 1.00 85.75 91 ASP A CA 1
ATOM 729 C C . ASP A 1 91 ? 26.932 18.235 -32.961 1.00 85.75 91 ASP A C 1
ATOM 731 O O . ASP A 1 91 ? 26.535 19.400 -33.005 1.00 85.75 91 ASP A O 1
ATOM 735 N N . LYS A 1 92 ? 28.181 17.904 -33.314 1.00 87.00 92 LYS A N 1
ATOM 736 C CA . LYS A 1 92 ? 29.241 18.907 -33.522 1.00 87.00 92 LYS A CA 1
ATOM 737 C C . LYS A 1 92 ? 29.576 19.175 -34.990 1.00 87.00 92 LYS A C 1
ATOM 739 O O . LYS A 1 92 ? 30.146 20.225 -35.276 1.00 87.00 92 LYS A O 1
ATOM 744 N N . TRP A 1 93 ? 29.234 18.293 -35.935 1.00 88.75 93 TRP A N 1
ATOM 745 C CA . TRP A 1 93 ? 29.578 18.468 -37.361 1.00 88.75 93 TRP A CA 1
ATOM 746 C C . TRP A 1 93 ? 28.575 19.356 -38.121 1.00 88.75 93 TRP A C 1
ATOM 748 O O . TRP A 1 93 ? 28.069 19.001 -39.183 1.00 88.75 93 TRP A O 1
ATOM 758 N N . THR A 1 94 ? 28.304 20.555 -37.603 1.00 83.44 94 THR A N 1
ATOM 759 C CA . THR A 1 94 ? 27.304 21.493 -38.157 1.00 83.44 94 THR A CA 1
ATOM 760 C C . THR A 1 94 ? 27.655 22.042 -39.546 1.00 83.44 94 THR A C 1
ATOM 762 O O . THR A 1 94 ? 26.768 22.468 -40.287 1.00 83.44 94 THR A O 1
ATOM 765 N N . THR A 1 95 ? 28.935 22.015 -39.926 1.00 85.88 95 THR A N 1
ATOM 766 C CA . THR A 1 95 ? 29.429 22.448 -41.245 1.00 85.88 95 THR A CA 1
ATOM 767 C C . THR A 1 95 ? 29.219 21.409 -42.351 1.00 85.88 95 THR A C 1
ATOM 769 O O . THR A 1 95 ? 29.282 21.767 -43.524 1.00 85.88 95 THR A O 1
ATOM 772 N N . HIS A 1 96 ? 28.914 20.151 -42.006 1.00 88.38 96 HIS A N 1
ATOM 773 C CA . HIS A 1 96 ? 28.716 19.044 -42.949 1.00 88.38 96 HIS A CA 1
ATOM 774 C C . HIS A 1 96 ? 27.309 18.456 -42.797 1.00 88.38 96 HIS A C 1
ATOM 776 O O . HIS A 1 96 ? 27.131 17.366 -42.254 1.00 88.38 96 HIS A O 1
ATOM 782 N N . LYS A 1 97 ? 26.296 19.194 -43.267 1.00 87.12 97 LYS A N 1
ATOM 783 C CA . LYS A 1 97 ? 24.876 18.870 -43.038 1.00 87.12 97 LYS A CA 1
ATOM 784 C C . LYS A 1 97 ? 24.486 17.458 -43.477 1.00 87.12 97 LYS A C 1
ATOM 786 O O . LYS A 1 97 ? 23.757 16.802 -42.747 1.00 87.12 97 LYS A O 1
ATOM 791 N N . ASP A 1 98 ? 24.990 16.973 -44.610 1.00 88.75 98 ASP A N 1
ATOM 792 C CA . ASP A 1 98 ? 24.641 15.636 -45.114 1.00 88.75 98 ASP A CA 1
ATOM 793 C C . ASP A 1 98 ? 25.187 14.522 -44.214 1.00 88.75 98 ASP A C 1
ATOM 795 O O . ASP A 1 98 ? 24.478 13.574 -43.896 1.00 88.75 98 ASP A O 1
ATOM 799 N N . ILE A 1 99 ? 26.417 14.681 -43.718 1.00 90.69 99 ILE A N 1
ATOM 800 C CA . ILE A 1 99 ? 27.039 13.756 -42.759 1.00 90.69 99 ILE A CA 1
ATOM 801 C C . ILE A 1 99 ? 26.313 13.824 -41.416 1.00 90.69 99 ILE A C 1
ATOM 803 O O . ILE A 1 99 ? 26.030 12.796 -40.806 1.00 90.69 99 ILE A O 1
ATOM 807 N N . GLN A 1 100 ? 25.980 15.033 -40.961 1.00 89.31 100 GLN A N 1
ATOM 808 C CA . GLN A 1 100 ? 25.233 15.237 -39.726 1.00 89.31 100 GLN A CA 1
ATOM 809 C C . GLN A 1 100 ? 23.841 14.594 -39.799 1.00 89.31 100 GLN A C 1
ATOM 811 O O . GLN A 1 100 ? 23.403 13.963 -38.840 1.00 89.31 100 GLN A O 1
ATOM 816 N N . ASN A 1 101 ? 23.147 14.740 -40.928 1.00 88.19 101 ASN A N 1
ATOM 817 C CA . ASN A 1 101 ? 21.843 14.128 -41.161 1.00 88.19 101 ASN A CA 1
ATOM 818 C C . ASN A 1 101 ? 21.949 12.602 -41.206 1.00 88.19 101 ASN A C 1
ATOM 820 O O . ASN A 1 101 ? 21.138 11.931 -40.577 1.00 88.19 101 ASN A O 1
ATOM 824 N N . GLU A 1 102 ? 22.970 12.056 -41.866 1.00 90.38 102 GLU A N 1
ATOM 825 C CA . GLU A 1 102 ? 23.214 10.611 -41.894 1.00 90.38 102 GLU A CA 1
ATOM 826 C C . GLU A 1 102 ? 23.503 10.061 -40.487 1.00 90.38 102 GLU A C 1
ATOM 828 O O . GLU A 1 102 ? 22.927 9.055 -40.081 1.00 90.38 102 GLU A O 1
ATOM 833 N N . ALA A 1 103 ? 24.321 10.763 -39.695 1.00 89.31 103 ALA A N 1
ATOM 834 C CA . ALA A 1 103 ? 24.590 10.402 -38.305 1.00 89.31 103 ALA A CA 1
ATOM 835 C C . ALA A 1 103 ? 23.332 10.482 -37.428 1.00 89.31 103 ALA A C 1
ATOM 837 O O . ALA A 1 103 ? 23.153 9.634 -36.561 1.00 89.31 103 ALA A O 1
ATOM 838 N N . LYS A 1 104 ? 22.440 11.456 -37.664 1.00 85.81 104 LYS A N 1
ATOM 839 C CA . LYS A 1 104 ? 21.127 11.523 -37.003 1.00 85.81 104 LYS A CA 1
ATOM 840 C C . LYS A 1 104 ? 20.259 10.323 -37.376 1.00 85.81 104 LYS A C 1
ATOM 842 O O . LYS A 1 104 ? 19.755 9.670 -36.477 1.00 85.81 104 LYS A O 1
ATOM 847 N N . VAL A 1 105 ? 20.136 9.995 -38.665 1.00 85.12 105 VAL A N 1
ATOM 848 C CA . VAL A 1 105 ? 19.374 8.823 -39.141 1.00 85.12 105 VAL A CA 1
ATOM 849 C C . VAL A 1 105 ? 19.902 7.531 -38.532 1.00 85.12 105 VAL A C 1
ATOM 851 O O . VAL A 1 105 ? 19.124 6.731 -38.023 1.00 85.12 105 VAL A O 1
ATOM 854 N N . LEU A 1 106 ? 21.217 7.336 -38.537 1.00 86.75 106 LEU A N 1
ATOM 855 C CA . LEU A 1 106 ? 21.831 6.177 -37.904 1.00 86.75 106 LEU A CA 1
ATOM 856 C C . LEU A 1 106 ? 21.557 6.160 -36.396 1.00 86.75 106 LEU A C 1
ATOM 858 O O . LEU A 1 106 ? 21.153 5.128 -35.873 1.00 86.75 106 LEU A O 1
ATOM 862 N N . TRP A 1 107 ? 21.711 7.300 -35.715 1.00 82.94 107 TRP A N 1
ATOM 863 C CA . TRP A 1 107 ? 21.370 7.432 -34.300 1.00 82.94 107 TRP A CA 1
ATOM 864 C C . TRP A 1 107 ? 19.925 6.987 -34.045 1.00 82.94 107 TRP A C 1
ATOM 866 O O . TRP A 1 107 ? 19.698 6.136 -33.196 1.00 82.94 107 TRP A O 1
ATOM 876 N N . TYR A 1 108 ? 18.966 7.462 -34.836 1.00 76.88 108 TYR A N 1
ATOM 877 C CA . TYR A 1 108 ? 17.556 7.066 -34.767 1.00 76.88 108 TYR A CA 1
ATOM 878 C C . TYR A 1 108 ? 17.344 5.561 -34.949 1.00 76.88 108 TYR A C 1
ATOM 880 O O . TYR A 1 108 ? 16.711 4.910 -34.121 1.00 76.88 108 TYR A O 1
ATOM 888 N N . MET A 1 109 ? 17.926 4.972 -35.996 1.00 79.75 109 MET A N 1
ATOM 889 C CA . MET A 1 109 ? 17.780 3.540 -36.278 1.00 79.75 109 MET A CA 1
ATOM 890 C C . MET A 1 109 ? 18.298 2.668 -35.140 1.00 79.75 109 MET A C 1
ATOM 892 O O . MET A 1 109 ? 17.681 1.656 -34.819 1.00 79.75 109 MET A O 1
ATOM 896 N N . ILE A 1 110 ? 19.385 3.096 -34.503 1.00 78.69 110 ILE A N 1
ATOM 897 C CA . ILE A 1 110 ? 19.930 2.403 -33.348 1.00 78.69 110 ILE A CA 1
ATOM 898 C C . ILE A 1 110 ? 18.953 2.459 -32.140 1.00 78.69 110 ILE A C 1
ATOM 900 O O . ILE A 1 110 ? 18.827 1.481 -31.403 1.00 78.69 110 ILE A O 1
ATOM 904 N N . HIS A 1 111 ? 18.217 3.565 -31.958 1.00 70.62 111 HIS A N 1
ATOM 905 C CA . HIS A 1 111 ? 17.311 3.797 -30.815 1.00 70.62 111 HIS A CA 1
ATOM 906 C C . HIS A 1 111 ? 15.872 3.281 -31.024 1.00 70.62 111 HIS A C 1
ATOM 908 O O . HIS A 1 111 ? 15.076 3.276 -30.085 1.00 70.62 111 HIS A O 1
ATOM 914 N N . ARG A 1 112 ? 15.519 2.825 -32.231 1.00 66.94 112 ARG A N 1
ATOM 915 C CA . ARG A 1 112 ? 14.142 2.459 -32.613 1.00 66.94 112 ARG A CA 1
ATOM 916 C C . ARG A 1 112 ? 13.553 1.274 -31.832 1.00 66.94 112 ARG A C 1
ATOM 918 O O . ARG A 1 112 ? 12.339 1.196 -31.680 1.00 66.94 112 ARG A O 1
ATOM 925 N N . ASN A 1 113 ? 14.395 0.374 -31.323 1.00 67.19 113 ASN A N 1
ATOM 926 C CA . ASN A 1 113 ? 13.968 -0.847 -30.622 1.00 67.19 113 ASN A CA 1
ATOM 927 C C . ASN A 1 113 ? 14.092 -0.743 -29.089 1.00 67.19 113 ASN A C 1
ATOM 929 O O . ASN A 1 113 ? 14.220 -1.757 -28.398 1.00 67.19 113 ASN A O 1
ATOM 933 N N . ILE A 1 114 ? 14.071 0.476 -28.542 1.00 72.00 114 ILE A N 1
ATOM 934 C CA . ILE A 1 114 ? 14.067 0.703 -27.094 1.00 72.00 114 ILE A CA 1
ATOM 935 C C . ILE A 1 114 ? 12.637 0.524 -26.581 1.00 72.00 114 ILE A C 1
ATOM 937 O O . ILE A 1 114 ? 11.821 1.444 -26.632 1.00 72.00 114 ILE A O 1
ATOM 941 N N . GLN A 1 115 ? 12.340 -0.665 -26.061 1.00 79.75 115 GLN A N 1
ATOM 942 C CA . GLN A 1 115 ? 11.107 -0.926 -25.331 1.00 79.75 115 GLN A CA 1
ATOM 943 C C . GLN A 1 115 ? 11.452 -1.192 -23.863 1.00 79.75 115 GLN A C 1
ATOM 945 O O . GLN A 1 115 ? 12.193 -2.138 -23.574 1.00 79.75 115 GLN A O 1
ATOM 950 N N . PRO A 1 116 ? 10.941 -0.378 -22.921 1.00 87.94 116 PRO A N 1
ATOM 951 C CA . PRO A 1 116 ? 11.056 -0.701 -21.509 1.00 87.94 116 PRO A CA 1
ATOM 952 C C . PRO A 1 116 ? 10.344 -2.024 -21.226 1.00 87.94 116 PRO A C 1
ATOM 954 O O . PRO A 1 116 ? 9.229 -2.256 -21.708 1.00 87.94 116 PRO A O 1
ATOM 957 N N . SER A 1 117 ? 10.975 -2.885 -20.436 1.00 90.44 117 SER A N 1
ATOM 958 C CA . SER A 1 117 ? 10.347 -4.116 -19.980 1.00 90.44 117 SER A CA 1
ATOM 959 C C . SER A 1 117 ? 9.141 -3.812 -19.090 1.00 90.44 117 SER A C 1
ATOM 961 O O . SER A 1 117 ? 8.979 -2.702 -18.574 1.00 90.44 117 SER A O 1
ATOM 963 N N . CYS A 1 118 ? 8.274 -4.810 -18.911 1.00 93.38 118 CYS A N 1
ATOM 964 C CA . CYS A 1 118 ? 7.213 -4.725 -17.915 1.00 93.38 118 CYS A CA 1
ATOM 965 C C . CYS A 1 118 ? 7.840 -4.397 -16.542 1.00 93.38 118 CYS A C 1
ATOM 967 O O . CYS A 1 118 ? 8.731 -5.135 -16.099 1.00 93.38 118 CYS A O 1
ATOM 969 N N . PRO A 1 119 ? 7.438 -3.291 -15.887 1.00 96.38 119 PRO A N 1
ATOM 970 C CA . PRO A 1 119 ? 8.078 -2.853 -14.660 1.00 96.38 119 PRO A CA 1
ATOM 971 C C . PRO A 1 119 ? 7.857 -3.869 -13.538 1.00 96.38 119 PRO A C 1
ATOM 973 O O . PRO A 1 119 ? 6.789 -4.464 -13.390 1.00 96.38 119 PRO A O 1
ATOM 976 N N . LYS A 1 120 ? 8.889 -4.053 -12.723 1.00 97.25 120 LYS A N 1
ATOM 977 C CA . LYS A 1 120 ? 8.896 -4.915 -11.546 1.00 97.25 120 LYS A CA 1
ATOM 978 C C . LYS A 1 120 ? 8.629 -4.070 -10.308 1.00 97.25 120 LYS A C 1
ATOM 980 O O . LYS A 1 120 ? 9.219 -3.003 -10.135 1.00 97.25 120 LYS A O 1
ATOM 985 N N . ILE A 1 121 ? 7.770 -4.578 -9.429 1.00 97.88 121 ILE A N 1
ATOM 986 C CA . ILE A 1 121 ? 7.546 -4.020 -8.094 1.00 97.88 121 ILE A CA 1
ATOM 987 C C . ILE A 1 121 ? 8.467 -4.770 -7.133 1.00 97.88 121 ILE A C 1
ATOM 989 O O . ILE A 1 121 ? 8.259 -5.956 -6.883 1.00 97.88 121 ILE A O 1
ATOM 993 N N . ASN A 1 122 ? 9.519 -4.107 -6.659 1.00 96.12 122 ASN A N 1
ATOM 994 C CA . ASN A 1 122 ? 10.538 -4.721 -5.802 1.00 96.12 122 ASN A CA 1
ATOM 995 C C . ASN A 1 122 ? 10.084 -4.749 -4.340 1.00 96.12 122 ASN A C 1
ATOM 997 O O . ASN A 1 122 ? 10.220 -5.768 -3.669 1.00 96.12 122 ASN A O 1
ATOM 1001 N N . GLU A 1 123 ? 9.520 -3.638 -3.872 1.00 94.88 123 GLU A N 1
ATOM 1002 C CA . GLU A 1 123 ? 8.939 -3.487 -2.541 1.00 94.88 123 GLU A CA 1
ATOM 1003 C C . GLU A 1 123 ? 7.665 -2.650 -2.656 1.00 94.88 123 GLU A C 1
ATOM 1005 O O . GLU A 1 123 ? 7.596 -1.712 -3.453 1.00 94.88 123 GLU A O 1
ATOM 1010 N N . CYS A 1 124 ? 6.638 -3.004 -1.888 1.00 94.88 124 CYS A N 1
ATOM 1011 C CA . CYS A 1 124 ? 5.370 -2.292 -1.886 1.00 94.88 124 CYS A CA 1
ATOM 1012 C C . CYS A 1 124 ? 4.896 -2.105 -0.449 1.00 94.88 124 CYS A C 1
ATOM 1014 O O . CYS A 1 124 ? 4.644 -3.079 0.255 1.00 94.88 124 CYS A O 1
ATOM 1016 N N . LEU A 1 125 ? 4.800 -0.846 -0.035 1.00 93.38 125 LEU A N 1
ATOM 1017 C CA . LEU A 1 125 ? 4.293 -0.420 1.261 1.00 93.38 125 LEU A CA 1
ATOM 1018 C C . LEU A 1 125 ? 2.881 0.162 1.091 1.00 93.38 125 LEU A C 1
ATOM 1020 O O . LEU A 1 125 ? 2.292 0.135 0.007 1.00 93.38 125 LEU A O 1
ATOM 1024 N N . ASN A 1 126 ? 2.307 0.673 2.177 1.00 91.75 126 ASN A N 1
ATOM 1025 C CA . ASN A 1 126 ? 0.965 1.257 2.161 1.00 91.75 126 ASN A CA 1
ATOM 1026 C C . ASN A 1 126 ? 0.891 2.577 1.368 1.00 91.75 126 ASN A C 1
ATOM 1028 O O . ASN A 1 126 ? -0.132 2.871 0.762 1.00 91.75 126 ASN A O 1
ATOM 1032 N N . ASN A 1 127 ? 1.979 3.348 1.325 1.00 94.25 127 ASN A N 1
ATOM 1033 C CA . ASN A 1 127 ? 2.016 4.680 0.717 1.00 94.25 127 ASN A CA 1
ATOM 1034 C C . ASN A 1 127 ? 3.106 4.860 -0.349 1.00 94.25 127 ASN A C 1
ATOM 1036 O O . ASN A 1 127 ? 3.293 5.958 -0.876 1.00 94.25 127 ASN A O 1
ATOM 1040 N N . SER A 1 128 ? 3.864 3.808 -0.642 1.00 96.62 128 SER A N 1
ATOM 1041 C CA . SER A 1 128 ? 5.017 3.868 -1.533 1.00 96.62 128 SER A CA 1
ATOM 1042 C C . SER A 1 128 ? 5.294 2.517 -2.179 1.00 96.62 128 SER A C 1
ATOM 1044 O O . SER A 1 128 ? 4.859 1.472 -1.694 1.00 96.62 128 SER A O 1
ATOM 1046 N N . ALA A 1 129 ? 5.993 2.544 -3.310 1.00 97.81 129 ALA A N 1
ATOM 1047 C CA . ALA A 1 129 ? 6.426 1.338 -4.000 1.00 97.81 129 ALA A CA 1
ATOM 1048 C C . ALA A 1 129 ? 7.750 1.581 -4.729 1.00 97.81 129 ALA A C 1
ATOM 1050 O O . ALA A 1 129 ? 7.879 2.544 -5.490 1.00 97.81 129 ALA A O 1
ATOM 1051 N N . ASP A 1 130 ? 8.707 0.682 -4.523 1.00 98.06 130 ASP A N 1
ATOM 1052 C CA . ASP A 1 130 ? 10.000 0.700 -5.194 1.00 98.06 130 ASP A CA 1
ATOM 1053 C C . ASP A 1 130 ? 9.906 -0.101 -6.487 1.00 98.06 130 ASP A C 1
ATOM 1055 O O . ASP A 1 130 ? 9.693 -1.317 -6.486 1.00 98.06 130 ASP A O 1
ATOM 1059 N N . ILE A 1 131 ? 10.092 0.581 -7.609 1.00 98.00 131 ILE A N 1
ATOM 1060 C CA . ILE A 1 131 ? 9.891 0.029 -8.944 1.00 98.00 131 ILE A CA 1
ATOM 1061 C C . ILE A 1 131 ? 11.197 0.018 -9.733 1.00 98.00 131 ILE A C 1
ATOM 1063 O O . ILE A 1 131 ? 12.066 0.876 -9.559 1.00 98.00 131 ILE A O 1
ATOM 1067 N N . SER A 1 132 ? 11.343 -0.973 -10.603 1.00 96.88 132 SER A N 1
ATOM 1068 C CA . SER A 1 132 ? 12.476 -1.091 -11.519 1.00 96.88 132 SER A CA 1
ATOM 1069 C C . SER A 1 132 ? 12.016 -1.619 -12.868 1.00 96.88 132 SER A C 1
ATOM 1071 O O . SER A 1 132 ? 11.014 -2.324 -12.964 1.00 96.88 132 SER A O 1
ATOM 1073 N N . TRP A 1 133 ? 12.732 -1.275 -13.925 1.00 93.56 133 TRP A N 1
ATOM 1074 C CA . TRP A 1 133 ? 12.520 -1.839 -15.252 1.00 93.56 133 TRP A CA 1
ATOM 1075 C C . TRP A 1 133 ? 13.864 -2.036 -15.930 1.00 93.56 133 TRP A C 1
ATOM 1077 O O . TRP A 1 133 ? 14.865 -1.432 -15.558 1.00 93.56 133 TRP A O 1
ATOM 1087 N N . ASP A 1 134 ? 13.865 -2.898 -16.930 1.00 87.62 134 ASP A N 1
ATOM 1088 C CA . ASP A 1 134 ? 15.016 -3.145 -17.780 1.00 87.62 134 ASP A CA 1
ATOM 1089 C C . ASP A 1 134 ? 14.723 -2.553 -19.161 1.00 87.62 134 ASP A C 1
ATOM 1091 O O . ASP A 1 134 ? 13.572 -2.284 -19.518 1.00 87.62 134 ASP A O 1
ATOM 1095 N N . ILE A 1 135 ? 15.763 -2.347 -19.953 1.00 80.38 135 ILE A N 1
ATOM 1096 C CA . ILE A 1 135 ? 15.642 -1.879 -21.332 1.00 80.38 135 ILE A CA 1
ATOM 1097 C C . ILE A 1 135 ? 16.219 -2.973 -22.219 1.00 80.38 135 ILE A C 1
ATOM 1099 O O . ILE A 1 135 ? 17.243 -3.570 -21.887 1.00 80.38 135 ILE A O 1
ATOM 1103 N N . SER A 1 136 ? 15.574 -3.229 -23.355 1.00 68.56 136 SER A N 1
ATOM 1104 C CA . SER A 1 136 ? 15.960 -4.254 -24.334 1.00 68.56 136 SER A CA 1
ATOM 1105 C C . SER A 1 136 ? 17.386 -4.115 -24.896 1.00 68.56 136 SER A C 1
ATOM 1107 O O . SER A 1 136 ? 17.841 -5.011 -25.596 1.00 68.56 136 SER A O 1
ATOM 1109 N N . VAL A 1 137 ? 18.132 -3.050 -24.573 1.00 62.22 137 VAL A N 1
ATOM 1110 C CA . VAL A 1 137 ? 19.493 -2.817 -25.073 1.00 62.22 137 VAL A CA 1
ATOM 1111 C C . VAL A 1 137 ? 20.437 -2.479 -23.911 1.00 62.22 137 VAL A C 1
ATOM 1113 O O . VAL A 1 137 ? 20.409 -1.379 -23.366 1.00 62.22 137 VAL A O 1
ATOM 1116 N N . HIS A 1 138 ? 21.287 -3.436 -23.526 1.00 54.25 138 HIS A N 1
ATOM 1117 C CA . HIS A 1 138 ? 22.151 -3.398 -22.330 1.00 54.25 138 HIS A CA 1
ATOM 1118 C C . HIS A 1 138 ? 23.414 -2.518 -22.455 1.00 54.25 138 HIS A C 1
ATOM 1120 O O . HIS A 1 138 ? 24.399 -2.727 -21.744 1.00 54.25 138 HIS A O 1
ATOM 1126 N N . SER A 1 139 ? 23.448 -1.551 -23.366 1.00 50.91 139 SER A N 1
ATOM 1127 C CA . SER A 1 139 ? 24.705 -0.883 -23.718 1.00 50.91 139 SER A CA 1
ATOM 1128 C C . SER A 1 139 ? 24.550 0.584 -24.099 1.00 50.91 139 SER A C 1
ATOM 1130 O O . SER A 1 139 ? 25.166 1.074 -25.037 1.00 50.91 139 SER A O 1
ATOM 1132 N N . TRP A 1 140 ? 23.783 1.318 -23.300 1.00 57.38 140 TRP A N 1
ATOM 1133 C CA . TRP A 1 140 ? 23.706 2.773 -23.389 1.00 57.38 140 TRP A CA 1
ATOM 1134 C C . TRP A 1 140 ? 24.231 3.415 -22.114 1.00 57.38 140 TRP A C 1
ATOM 1136 O O . TRP A 1 140 ? 24.083 2.864 -21.024 1.00 57.38 140 TRP A O 1
ATOM 1146 N N . ASN A 1 141 ? 24.848 4.591 -22.241 1.00 54.19 141 ASN A N 1
ATOM 1147 C CA . ASN A 1 141 ? 24.965 5.474 -21.087 1.00 54.19 141 ASN A CA 1
ATOM 1148 C C . ASN A 1 141 ? 23.536 5.919 -20.736 1.00 54.19 141 ASN A C 1
ATOM 1150 O O . ASN A 1 141 ? 22.942 6.705 -21.472 1.00 54.19 141 ASN A O 1
ATOM 1154 N N . ASP A 1 142 ? 23.008 5.368 -19.640 1.00 55.28 142 ASP A N 1
ATOM 1155 C CA . ASP A 1 142 ? 21.633 5.527 -19.126 1.00 55.28 142 ASP A CA 1
ATOM 1156 C C . ASP A 1 142 ? 21.214 7.012 -18.993 1.00 55.28 142 ASP A C 1
ATOM 1158 O O . ASP A 1 142 ? 20.042 7.359 -19.096 1.00 55.28 142 ASP A O 1
ATOM 1162 N N . ASP A 1 143 ? 22.191 7.917 -18.862 1.00 60.81 143 ASP A N 1
ATOM 1163 C CA . ASP A 1 143 ? 21.990 9.333 -18.546 1.00 60.81 143 ASP A CA 1
ATOM 1164 C C . ASP A 1 143 ? 21.194 10.143 -19.593 1.00 60.81 143 ASP A C 1
ATOM 1166 O O . ASP A 1 143 ? 20.619 11.175 -19.233 1.00 60.81 143 ASP A O 1
ATOM 1170 N N . GLU A 1 144 ? 21.156 9.719 -20.865 1.00 68.38 144 GLU A N 1
ATOM 1171 C CA . GLU A 1 144 ? 20.430 10.428 -21.942 1.00 68.38 144 GLU A CA 1
ATOM 1172 C C . GLU A 1 144 ? 18.989 9.929 -22.144 1.00 68.38 144 GLU A C 1
ATOM 1174 O O . GLU A 1 144 ? 18.189 10.610 -22.794 1.00 68.38 144 GLU A O 1
ATOM 1179 N N . LEU A 1 145 ? 18.626 8.769 -21.589 1.00 76.69 145 LEU A N 1
ATOM 1180 C CA . LEU A 1 145 ? 17.263 8.256 -21.698 1.00 76.69 145 LEU A CA 1
ATOM 1181 C C . LEU A 1 145 ? 16.363 8.994 -20.705 1.00 76.69 145 LEU A C 1
ATOM 1183 O O . LEU A 1 145 ? 16.742 9.256 -19.571 1.00 76.69 145 LEU A O 1
ATOM 1187 N N . GLN A 1 146 ? 15.158 9.361 -21.136 1.00 85.50 146 GLN A N 1
ATOM 1188 C CA . GLN A 1 146 ? 14.155 9.978 -20.270 1.00 85.50 146 GLN A CA 1
ATOM 1189 C C . GLN A 1 146 ? 12.913 9.101 -20.262 1.00 85.50 146 GLN A C 1
ATOM 1191 O O . GLN A 1 146 ? 12.250 8.907 -21.285 1.00 85.50 146 GLN A O 1
ATOM 1196 N N . PHE A 1 147 ? 12.597 8.587 -19.084 1.00 91.12 147 PHE A N 1
ATOM 1197 C CA . PHE A 1 147 ? 11.418 7.789 -18.816 1.00 91.12 147 PHE A CA 1
ATOM 1198 C C . PHE A 1 147 ? 10.366 8.640 -18.132 1.00 91.12 147 PHE A C 1
ATOM 1200 O O . PHE A 1 147 ? 10.658 9.460 -17.262 1.00 91.12 147 PHE A O 1
ATOM 1207 N N . ARG A 1 148 ? 9.114 8.407 -18.502 1.00 95.19 148 ARG A N 1
ATOM 1208 C CA . ARG A 1 148 ? 7.937 8.875 -17.787 1.00 95.19 148 ARG A CA 1
ATOM 1209 C C . ARG A 1 148 ? 7.299 7.684 -17.102 1.00 95.19 148 ARG A C 1
ATOM 1211 O O . ARG A 1 148 ? 7.091 6.643 -17.721 1.00 95.19 148 ARG A O 1
ATOM 1218 N N . ILE A 1 149 ? 6.962 7.860 -15.837 1.00 97.25 149 ILE A N 1
ATOM 1219 C CA . ILE A 1 149 ? 6.277 6.844 -15.047 1.00 97.25 149 ILE A CA 1
ATOM 1220 C C . ILE A 1 149 ? 4.794 7.174 -15.077 1.00 97.25 149 ILE A C 1
ATOM 1222 O O . ILE A 1 149 ? 4.400 8.286 -14.714 1.00 97.25 149 ILE A O 1
ATOM 1226 N N . LEU A 1 150 ? 3.992 6.224 -15.551 1.00 97.81 150 LEU A N 1
ATOM 1227 C CA . LEU A 1 150 ? 2.549 6.359 -15.654 1.00 97.81 150 LEU A CA 1
ATOM 1228 C C . LEU A 1 150 ? 1.881 5.479 -14.606 1.00 97.81 150 LEU A C 1
ATOM 1230 O O . LEU A 1 150 ? 2.122 4.275 -14.559 1.00 97.81 150 LEU A O 1
ATOM 1234 N N . LEU A 1 151 ? 1.010 6.083 -13.807 1.00 97.62 151 LEU A N 1
ATOM 1235 C CA . LEU A 1 151 ? 0.177 5.404 -12.828 1.00 97.62 151 LEU A CA 1
ATOM 1236 C C . LEU A 1 151 ? -1.289 5.658 -13.187 1.00 97.62 151 LEU A C 1
ATOM 1238 O O . LEU A 1 151 ? -1.713 6.810 -13.246 1.00 97.62 151 LEU A O 1
ATOM 1242 N N . ASN A 1 152 ? -2.055 4.601 -13.463 1.00 96.56 152 ASN A N 1
ATOM 1243 C CA . ASN A 1 152 ? -3.435 4.685 -13.962 1.00 96.56 152 ASN A CA 1
ATOM 1244 C C . ASN A 1 152 ? -3.555 5.631 -15.179 1.00 96.56 152 ASN A C 1
ATOM 1246 O O . ASN A 1 152 ? -4.385 6.538 -15.194 1.00 96.56 152 ASN A O 1
ATOM 1250 N N . ASP A 1 153 ? -2.664 5.459 -16.164 1.00 94.56 153 ASP A N 1
ATOM 1251 C CA . ASP A 1 153 ? -2.527 6.296 -17.372 1.00 94.56 153 ASP A CA 1
ATOM 1252 C C . ASP A 1 153 ? -2.131 7.774 -17.146 1.00 94.56 153 ASP A C 1
ATOM 1254 O O . ASP A 1 153 ? -2.024 8.534 -18.112 1.00 94.56 153 ASP A O 1
ATOM 1258 N N . GLN A 1 154 ? -1.847 8.201 -15.911 1.00 96.31 154 GLN A N 1
ATOM 1259 C CA . GLN A 1 154 ? -1.389 9.560 -15.598 1.00 96.31 154 GLN A CA 1
ATOM 1260 C C . GLN A 1 154 ? 0.122 9.603 -15.376 1.00 96.31 154 GLN A C 1
ATOM 1262 O O . GLN A 1 154 ? 0.668 8.774 -14.655 1.00 96.31 154 GLN A O 1
ATOM 1267 N N . ILE A 1 155 ? 0.807 10.594 -15.954 1.00 96.50 155 ILE A N 1
ATOM 1268 C CA . ILE A 1 155 ? 2.244 10.798 -15.721 1.00 96.50 155 ILE A CA 1
ATOM 1269 C C . ILE A 1 155 ? 2.435 11.328 -14.299 1.00 96.50 155 ILE A C 1
ATOM 1271 O O . ILE A 1 155 ? 1.998 12.435 -13.991 1.00 96.50 155 ILE A O 1
ATOM 1275 N N . VAL A 1 156 ? 3.123 10.560 -13.458 1.00 97.19 156 VAL A N 1
ATOM 1276 C CA . VAL A 1 156 ? 3.398 10.928 -12.059 1.00 97.19 156 VAL A CA 1
ATOM 1277 C C . VAL A 1 156 ? 4.838 11.376 -11.835 1.00 97.19 156 VAL A C 1
ATOM 1279 O O . VAL A 1 156 ? 5.108 12.126 -10.903 1.00 97.19 156 VAL A O 1
ATOM 1282 N N . ALA A 1 157 ? 5.768 10.948 -12.692 1.00 96.31 157 ALA A N 1
ATOM 1283 C CA . ALA A 1 157 ? 7.181 11.287 -12.560 1.00 96.31 157 ALA A CA 1
ATOM 1284 C C . ALA A 1 157 ? 7.940 11.175 -13.888 1.00 96.31 157 ALA A C 1
ATOM 1286 O O . ALA A 1 157 ? 7.474 10.543 -14.842 1.00 96.31 157 ALA A O 1
ATOM 1287 N N . GLN A 1 158 ? 9.128 11.783 -13.925 1.00 94.38 158 GLN A N 1
ATOM 1288 C CA . GLN A 1 158 ? 10.107 11.651 -15.003 1.00 94.38 158 GLN A CA 1
ATOM 1289 C C . GLN A 1 158 ? 11.488 11.367 -14.411 1.00 94.38 158 GLN A C 1
ATOM 1291 O O . GLN A 1 158 ? 11.825 11.911 -13.358 1.00 94.38 158 GLN A O 1
ATOM 1296 N N . THR A 1 159 ? 12.269 10.506 -15.055 1.00 92.00 159 THR A N 1
ATOM 1297 C CA . THR A 1 159 ? 13.601 10.110 -14.580 1.00 92.00 159 THR A CA 1
ATOM 1298 C C . THR A 1 159 ? 14.472 9.609 -15.728 1.00 92.00 159 THR A C 1
ATOM 1300 O O . THR A 1 159 ? 13.953 9.108 -16.722 1.00 92.00 159 THR A O 1
ATOM 1303 N N . ASN A 1 160 ? 15.792 9.706 -15.579 1.00 87.88 160 ASN A N 1
ATOM 1304 C CA . ASN A 1 160 ? 16.773 9.045 -16.446 1.00 87.88 160 ASN A CA 1
ATOM 1305 C C . ASN A 1 160 ? 17.326 7.743 -15.858 1.00 87.88 160 ASN A C 1
ATOM 1307 O O . ASN A 1 160 ? 18.277 7.173 -16.375 1.00 87.88 160 ASN A O 1
ATOM 1311 N N . GLN A 1 161 ? 16.755 7.285 -14.748 1.00 89.31 161 GLN A N 1
ATOM 1312 C CA . GLN A 1 161 ? 17.147 6.045 -14.095 1.00 89.31 161 GLN A CA 1
ATOM 1313 C C . GLN A 1 161 ? 16.147 4.942 -14.414 1.00 89.31 161 GLN A C 1
ATOM 1315 O O . GLN A 1 161 ? 14.961 5.202 -14.577 1.00 89.31 161 GLN A O 1
ATOM 1320 N N . THR A 1 162 ? 16.611 3.698 -14.385 1.00 91.44 162 THR A N 1
ATOM 1321 C CA . THR A 1 162 ? 15.807 2.470 -14.529 1.00 91.44 162 THR A CA 1
ATOM 1322 C C . THR A 1 162 ? 15.155 1.999 -13.221 1.00 91.44 162 THR A C 1
ATOM 1324 O O . THR A 1 162 ? 14.653 0.878 -13.108 1.00 91.44 162 THR A O 1
ATOM 1327 N N . LYS A 1 163 ? 15.180 2.855 -12.195 1.00 94.62 163 LYS A N 1
ATOM 1328 C CA . LYS A 1 163 ? 14.586 2.627 -10.876 1.00 94.62 163 LYS A CA 1
ATOM 1329 C C . LYS A 1 163 ? 13.934 3.902 -10.375 1.00 94.62 163 LYS A C 1
ATOM 1331 O O . LYS A 1 163 ? 14.419 5.002 -10.645 1.00 94.62 163 LYS A O 1
ATOM 1336 N N . TYR A 1 164 ? 12.854 3.751 -9.620 1.00 96.69 164 TYR A N 1
ATOM 1337 C CA . TYR A 1 164 ? 12.153 4.874 -9.015 1.00 96.69 164 TYR A CA 1
ATOM 1338 C C . TYR A 1 164 ? 11.377 4.436 -7.774 1.00 96.69 164 TYR A C 1
ATOM 1340 O O . TYR A 1 164 ? 10.942 3.293 -7.686 1.00 96.69 164 TYR A O 1
ATOM 1348 N N . GLN A 1 165 ? 11.174 5.356 -6.834 1.00 97.69 165 GLN A N 1
ATOM 1349 C CA . GLN A 1 165 ? 10.309 5.142 -5.677 1.00 97.69 165 GLN A CA 1
ATOM 1350 C C . GLN A 1 165 ? 9.051 5.997 -5.823 1.00 97.69 165 GLN A C 1
ATOM 1352 O O . GLN A 1 165 ? 9.110 7.225 -5.717 1.00 97.69 165 GLN A O 1
ATOM 1357 N N . LEU A 1 166 ? 7.915 5.341 -6.054 1.00 97.81 166 LEU A N 1
ATOM 1358 C CA . LEU A 1 166 ? 6.598 5.969 -5.991 1.00 97.81 166 LEU A CA 1
ATOM 1359 C C . LEU A 1 166 ? 6.295 6.357 -4.540 1.00 97.81 166 LEU A C 1
ATOM 1361 O O . LEU A 1 166 ? 6.587 5.592 -3.621 1.00 97.81 166 LEU A O 1
ATOM 1365 N N . LYS A 1 167 ? 5.700 7.533 -4.340 1.00 96.06 167 LYS A N 1
ATOM 1366 C CA . LYS A 1 167 ? 5.337 8.089 -3.027 1.00 96.06 167 LYS A CA 1
ATOM 1367 C C . LYS A 1 167 ? 3.895 8.582 -3.046 1.00 96.06 167 LYS A C 1
ATOM 1369 O O . LYS A 1 167 ? 3.302 8.696 -4.117 1.00 96.06 167 LYS A O 1
ATOM 1374 N N . ASP A 1 168 ? 3.365 8.871 -1.861 1.00 95.38 168 ASP A N 1
ATOM 1375 C CA . ASP A 1 168 ? 2.024 9.429 -1.650 1.00 95.38 168 ASP A CA 1
ATOM 1376 C C . ASP A 1 168 ? 0.896 8.573 -2.261 1.00 95.38 168 ASP A C 1
ATOM 1378 O O . ASP A 1 168 ? -0.158 9.074 -2.664 1.00 95.38 168 ASP A O 1
ATOM 1382 N N . LEU A 1 169 ? 1.116 7.255 -2.329 1.00 95.88 169 LEU A N 1
ATOM 1383 C CA . LEU A 1 169 ? 0.097 6.294 -2.734 1.00 95.88 169 LEU A CA 1
ATOM 1384 C C . LEU A 1 169 ? -0.950 6.135 -1.626 1.00 95.88 169 LEU A C 1
ATOM 1386 O O . LEU A 1 169 ? -0.678 6.343 -0.446 1.00 95.88 169 LEU A O 1
ATOM 1390 N N . GLN A 1 170 ? -2.159 5.751 -2.016 1.00 93.25 170 GLN A N 1
ATOM 1391 C CA . GLN A 1 170 ? -3.225 5.427 -1.081 1.00 93.25 170 GLN A CA 1
ATOM 1392 C C . GLN A 1 170 ? -3.063 3.978 -0.603 1.00 93.25 170 GLN A C 1
ATOM 1394 O O . GLN A 1 170 ? -2.807 3.110 -1.442 1.00 93.25 170 GLN A O 1
ATOM 1399 N N . PRO A 1 171 ? -3.241 3.690 0.696 1.00 91.62 171 PRO A N 1
ATOM 1400 C CA . PRO A 1 171 ? -3.234 2.331 1.233 1.00 91.62 171 PRO A CA 1
ATOM 1401 C C . PRO A 1 171 ? -4.276 1.436 0.580 1.00 91.62 171 PRO A C 1
ATOM 1403 O O . PRO A 1 171 ? -5.319 1.914 0.123 1.00 91.62 171 PRO A O 1
ATOM 1406 N N . ASN A 1 172 ? -4.013 0.129 0.565 1.00 89.12 172 ASN A N 1
ATOM 1407 C CA . ASN A 1 172 ? -4.962 -0.887 0.110 1.00 89.12 172 ASN A CA 1
ATOM 1408 C C . ASN A 1 172 ? -5.590 -0.595 -1.279 1.00 89.12 172 ASN A C 1
ATOM 1410 O O . ASN A 1 172 ? -6.711 -1.022 -1.581 1.00 89.12 172 ASN A O 1
ATOM 1414 N N . THR A 1 173 ? -4.873 0.119 -2.150 1.00 92.44 173 THR A N 1
ATOM 1415 C CA . THR A 1 173 ? -5.389 0.660 -3.413 1.00 92.44 173 THR A CA 1
ATOM 1416 C C . THR A 1 173 ? -4.712 -0.009 -4.601 1.00 92.44 173 THR A C 1
ATOM 1418 O O . THR A 1 173 ? -3.500 -0.216 -4.625 1.00 92.44 173 THR A O 1
ATOM 1421 N N . MET A 1 174 ? -5.519 -0.392 -5.592 1.00 95.25 174 MET A N 1
ATOM 1422 C CA . MET A 1 174 ? -5.053 -1.027 -6.823 1.00 95.25 174 MET A CA 1
ATOM 1423 C C . MET A 1 174 ? -4.535 0.033 -7.801 1.00 95.25 174 MET A C 1
ATOM 1425 O O . MET A 1 174 ? -5.257 0.975 -8.131 1.00 95.25 174 MET A O 1
ATOM 1429 N N . TYR A 1 175 ? -3.318 -0.158 -8.301 1.00 97.38 175 TYR A N 1
ATOM 1430 C CA . TYR A 1 175 ? -2.677 0.703 -9.289 1.00 97.38 175 TYR A CA 1
ATOM 1431 C C . TYR A 1 175 ? -2.253 -0.082 -10.531 1.00 97.38 175 TYR A C 1
ATOM 1433 O O . TYR A 1 175 ? -1.863 -1.247 -10.441 1.00 97.38 175 TYR A O 1
ATOM 1441 N N . TYR A 1 176 ? -2.290 0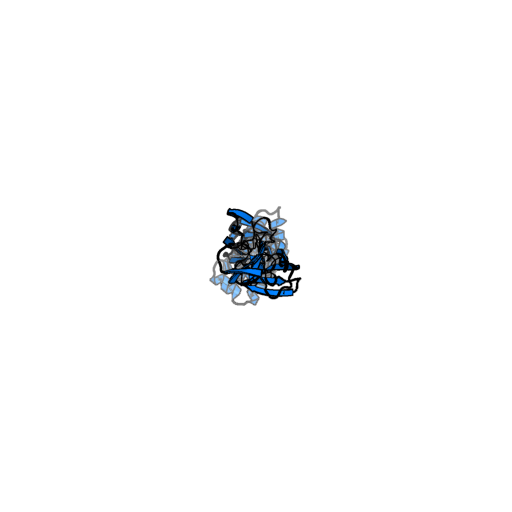.586 -11.684 1.00 97.81 176 TYR A N 1
ATOM 1442 C CA . TYR A 1 176 ? -1.753 0.105 -12.956 1.00 97.81 176 TYR A CA 1
ATOM 1443 C C . TYR A 1 176 ? -0.544 0.952 -13.342 1.00 97.81 176 TYR A C 1
ATOM 1445 O O . TYR A 1 176 ? -0.673 2.155 -13.564 1.00 97.81 176 TYR A O 1
ATOM 1453 N N . LEU A 1 177 ? 0.629 0.333 -13.402 1.00 98.31 177 LEU A N 1
ATOM 1454 C CA . LEU A 1 177 ? 1.900 0.993 -13.674 1.00 98.31 177 LEU A CA 1
ATOM 1455 C C . LEU A 1 177 ? 2.387 0.677 -15.086 1.00 98.31 177 LEU A C 1
ATOM 1457 O O . LEU A 1 177 ? 2.414 -0.484 -15.495 1.00 98.31 177 LEU A O 1
ATOM 1461 N N . GLN A 1 178 ? 2.834 1.710 -15.796 1.00 97.19 178 GLN A N 1
ATOM 1462 C CA . GLN A 1 178 ? 3.530 1.608 -17.077 1.00 97.19 178 GLN A CA 1
ATOM 1463 C C . GL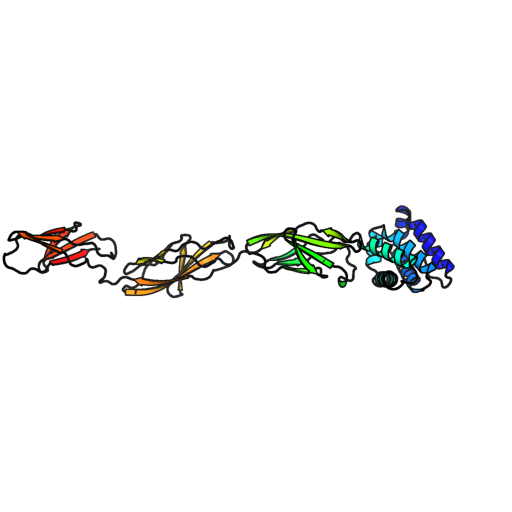N A 1 178 ? 4.736 2.540 -17.113 1.00 97.19 178 GLN A C 1
ATOM 1465 O O . GLN A 1 178 ? 4.714 3.634 -16.544 1.00 97.19 178 GLN A O 1
ATOM 1470 N N . ILE A 1 179 ? 5.767 2.131 -17.847 1.00 96.06 179 ILE A N 1
ATOM 1471 C CA . ILE A 1 179 ? 6.910 2.983 -18.168 1.00 96.06 179 ILE A CA 1
ATOM 1472 C C . ILE A 1 179 ? 6.773 3.441 -19.612 1.00 96.06 179 ILE A C 1
ATOM 1474 O O . ILE A 1 179 ? 6.553 2.634 -20.514 1.00 96.06 179 ILE A O 1
ATOM 1478 N N . GLN A 1 180 ? 6.895 4.744 -19.832 1.00 93.56 180 GLN A N 1
ATOM 1479 C CA . GLN A 1 180 ? 6.927 5.337 -21.159 1.00 93.56 180 GLN A CA 1
ATOM 1480 C C . GLN A 1 180 ? 8.316 5.897 -21.435 1.00 93.56 180 GLN A C 1
ATOM 1482 O O . GLN A 1 180 ? 8.831 6.706 -20.670 1.00 93.56 180 GLN A O 1
ATOM 1487 N N . TYR A 1 181 ? 8.885 5.510 -22.565 1.00 88.44 181 TYR A N 1
ATOM 1488 C CA . TYR A 1 181 ? 10.062 6.131 -23.145 1.00 88.44 181 TYR A CA 1
ATOM 1489 C C . TYR A 1 181 ? 9.633 7.034 -24.305 1.00 88.44 181 TYR A C 1
ATOM 1491 O O . TYR A 1 181 ? 8.745 6.670 -25.081 1.00 88.44 181 TYR A O 1
ATOM 1499 N N . ILE A 1 182 ? 10.241 8.216 -24.407 1.00 81.50 182 ILE A N 1
ATOM 1500 C CA . ILE A 1 182 ? 10.083 9.076 -25.582 1.00 81.50 182 ILE A CA 1
ATOM 1501 C C . ILE A 1 182 ? 11.310 8.884 -26.449 1.00 81.50 182 ILE A C 1
ATOM 1503 O O . ILE A 1 182 ? 12.424 9.206 -26.030 1.00 81.50 182 ILE A O 1
ATOM 1507 N N . THR A 1 183 ? 11.097 8.378 -27.654 1.00 73.75 183 THR A N 1
ATOM 1508 C CA . THR A 1 183 ? 12.183 8.207 -28.608 1.00 73.75 183 THR A CA 1
ATOM 1509 C C . THR A 1 183 ? 12.683 9.568 -29.103 1.00 73.75 183 THR A C 1
ATOM 1511 O O . THR A 1 183 ? 11.968 10.573 -29.007 1.00 73.75 183 THR A O 1
ATOM 1514 N N . PRO A 1 184 ? 13.892 9.648 -29.677 1.00 69.12 184 PRO A N 1
ATOM 1515 C CA . PRO A 1 184 ? 14.388 10.892 -30.260 1.00 69.12 184 PRO A CA 1
ATOM 1516 C C . PRO A 1 184 ? 13.497 11.467 -31.381 1.00 69.12 184 PRO A C 1
ATOM 1518 O O . PRO A 1 184 ? 13.555 12.667 -31.649 1.00 69.12 184 PRO A O 1
ATOM 1521 N N . GLU A 1 185 ? 12.668 10.642 -32.028 1.00 64.38 185 GLU A N 1
ATOM 1522 C CA . GLU A 1 185 ? 11.667 11.041 -33.031 1.00 64.38 185 GLU A CA 1
ATOM 1523 C C . GLU A 1 185 ? 10.405 11.659 -32.402 1.00 64.38 185 GLU A C 1
ATOM 1525 O O . GLU A 1 185 ? 9.555 12.202 -33.108 1.00 64.38 185 GLU A O 1
ATOM 1530 N N . GLY A 1 186 ? 10.283 11.599 -31.074 1.00 70.94 186 GLY A N 1
ATOM 1531 C CA . GLY A 1 186 ? 9.102 12.026 -30.330 1.00 70.94 186 GLY A CA 1
ATOM 1532 C C . GLY A 1 186 ? 8.008 10.960 -30.249 1.00 70.94 186 GLY A C 1
ATOM 1533 O O . GLY A 1 186 ? 6.884 11.283 -29.854 1.00 70.94 186 GLY A O 1
ATOM 1534 N N . GLU A 1 187 ? 8.303 9.706 -30.609 1.00 78.56 187 GLU A N 1
ATOM 1535 C CA . GLU A 1 187 ? 7.362 8.601 -30.442 1.00 78.56 187 GLU A CA 1
ATOM 1536 C C . GLU A 1 187 ? 7.287 8.182 -28.973 1.00 78.56 187 GLU A C 1
ATOM 1538 O O . GLU A 1 187 ? 8.265 8.233 -28.230 1.00 78.56 187 GLU A O 1
ATOM 1543 N N . ASN A 1 188 ? 6.099 7.768 -28.539 1.00 87.12 188 ASN A N 1
ATOM 1544 C CA . ASN A 1 188 ? 5.858 7.341 -27.168 1.00 87.12 188 ASN A CA 1
ATOM 1545 C C . ASN A 1 188 ? 5.781 5.815 -27.117 1.00 87.12 188 ASN A C 1
ATOM 1547 O O . ASN A 1 188 ? 4.732 5.245 -27.424 1.00 87.12 188 ASN A O 1
ATOM 1551 N N . ILE A 1 189 ? 6.855 5.163 -26.683 1.00 86.69 189 ILE A N 1
ATOM 1552 C CA . ILE A 1 189 ? 6.898 3.708 -26.510 1.00 86.69 189 ILE A CA 1
ATOM 1553 C C . ILE A 1 189 ? 6.536 3.382 -25.063 1.00 86.69 189 ILE A C 1
ATOM 1555 O O . ILE A 1 189 ? 7.122 3.939 -24.136 1.00 86.69 189 ILE A O 1
ATOM 1559 N N . ARG A 1 190 ? 5.556 2.497 -24.856 1.00 91.69 190 ARG A N 1
ATOM 1560 C CA . ARG A 1 190 ? 5.117 2.060 -23.522 1.00 91.69 190 ARG A CA 1
ATOM 1561 C C . ARG A 1 190 ? 5.497 0.603 -23.272 1.00 91.69 190 ARG A C 1
ATOM 1563 O O . ARG A 1 190 ? 5.452 -0.218 -24.186 1.00 91.69 190 ARG A O 1
ATOM 1570 N N . SER A 1 191 ? 5.826 0.297 -22.024 1.00 94.00 191 SER A N 1
ATOM 1571 C CA . SER A 1 191 ? 5.897 -1.075 -21.529 1.00 94.00 191 SER A CA 1
ATOM 1572 C C . SER A 1 191 ? 4.510 -1.724 -21.495 1.00 94.00 191 SER A C 1
ATOM 1574 O O . SER A 1 191 ? 3.476 -1.039 -21.466 1.00 94.00 191 SER A O 1
ATOM 1576 N N . ASP A 1 192 ? 4.489 -3.049 -21.363 1.00 93.12 192 ASP A N 1
ATOM 1577 C CA . ASP A 1 192 ? 3.307 -3.728 -20.838 1.00 93.12 192 ASP A CA 1
ATOM 1578 C C . ASP A 1 192 ? 2.969 -3.189 -19.433 1.00 93.12 192 ASP A C 1
ATOM 1580 O O . ASP A 1 192 ? 3.880 -2.814 -18.678 1.00 93.12 192 ASP A O 1
ATOM 1584 N N . PRO A 1 193 ? 1.675 -3.089 -19.079 1.00 96.00 193 PRO A N 1
ATOM 1585 C CA . PRO A 1 193 ? 1.260 -2.658 -17.754 1.00 96.00 193 PRO A CA 1
ATOM 1586 C C . PRO A 1 193 ? 1.452 -3.759 -16.711 1.00 96.00 193 PRO A C 1
ATOM 1588 O O . PRO A 1 193 ? 1.190 -4.933 -16.972 1.00 96.00 193 PRO A O 1
ATOM 1591 N N . VAL A 1 194 ? 1.801 -3.358 -15.490 1.00 97.75 194 VAL A N 1
ATOM 1592 C CA . VAL A 1 194 ? 1.735 -4.219 -14.302 1.00 97.75 194 VAL A CA 1
ATOM 1593 C C . VAL A 1 194 ? 0.693 -3.676 -13.331 1.00 97.75 194 VAL A C 1
ATOM 1595 O O . VAL A 1 194 ? 0.648 -2.478 -13.050 1.00 97.75 194 VAL A O 1
ATOM 1598 N N . ALA A 1 195 ? -0.159 -4.556 -12.813 1.00 97.94 195 ALA A N 1
ATOM 1599 C CA . ALA A 1 195 ? -1.079 -4.216 -11.737 1.00 97.94 195 ALA A CA 1
ATOM 1600 C C . ALA A 1 195 ? -0.434 -4.553 -10.388 1.00 97.94 195 ALA A C 1
ATOM 1602 O O . ALA A 1 195 ? 0.075 -5.660 -10.205 1.00 97.94 195 ALA A O 1
ATOM 1603 N N . PHE A 1 196 ? -0.476 -3.625 -9.434 1.00 97.00 196 PHE A N 1
ATOM 1604 C CA . PHE A 1 196 ? 0.002 -3.857 -8.070 1.00 97.00 196 PHE A CA 1
ATOM 1605 C C . PHE A 1 196 ? -0.861 -3.123 -7.048 1.00 97.00 196 PHE A C 1
ATOM 1607 O O . PHE A 1 196 ? -1.414 -2.059 -7.336 1.00 97.00 196 PHE A O 1
ATOM 1614 N N . ARG A 1 197 ? -1.046 -3.728 -5.872 1.00 94.50 197 ARG A N 1
ATOM 1615 C CA . ARG A 1 197 ? -1.868 -3.171 -4.794 1.00 94.50 197 ARG A CA 1
ATOM 1616 C C . ARG A 1 197 ? -0.956 -2.772 -3.647 1.00 94.50 197 ARG A C 1
ATOM 1618 O O . ARG A 1 197 ? -0.132 -3.587 -3.244 1.00 94.50 197 ARG A O 1
ATOM 1625 N N . THR A 1 198 ? -1.110 -1.549 -3.153 1.00 94.12 198 THR A N 1
ATOM 1626 C CA . THR A 1 198 ? -0.416 -1.097 -1.943 1.00 94.12 198 THR A CA 1
ATOM 1627 C C . THR A 1 198 ? -0.846 -1.908 -0.731 1.00 94.12 198 THR A C 1
ATOM 1629 O O . THR A 1 198 ? -1.964 -2.428 -0.670 1.00 94.12 198 THR A O 1
ATOM 1632 N N . ASP A 1 199 ? 0.061 -2.019 0.232 1.00 90.81 199 ASP A N 1
ATOM 1633 C CA . ASP A 1 199 ? -0.197 -2.726 1.480 1.00 90.81 199 ASP A CA 1
ATOM 1634 C C . ASP A 1 199 ? -1.322 -2.061 2.299 1.00 90.81 199 ASP A C 1
ATOM 1636 O O . ASP A 1 199 ? -1.629 -0.874 2.151 1.00 90.81 199 ASP A O 1
ATOM 1640 N N . ASP A 1 200 ? -1.924 -2.846 3.194 1.00 89.50 200 ASP A N 1
ATOM 1641 C CA . ASP A 1 200 ? -2.871 -2.345 4.193 1.00 89.50 200 ASP A CA 1
ATOM 1642 C C . ASP A 1 200 ? -2.179 -1.409 5.197 1.00 89.50 200 ASP A C 1
ATOM 1644 O O . ASP A 1 200 ? -1.034 -1.633 5.605 1.00 89.50 200 ASP A O 1
ATOM 1648 N N . GLU A 1 201 ? -2.917 -0.412 5.679 1.00 88.19 201 GLU A N 1
ATOM 1649 C CA . GLU A 1 201 ? -2.561 0.308 6.900 1.00 88.19 201 GLU A CA 1
ATOM 1650 C C . GLU A 1 201 ? -2.915 -0.490 8.161 1.00 88.19 201 GLU A C 1
ATOM 1652 O O . GLU A 1 201 ? -3.701 -1.444 8.144 1.00 88.19 201 GLU A O 1
ATOM 1657 N N . LEU A 1 202 ? -2.336 -0.076 9.293 1.00 90.88 202 LEU A N 1
ATOM 1658 C CA . LEU A 1 202 ? -2.841 -0.511 10.591 1.00 90.88 202 LEU A CA 1
ATOM 1659 C C . LEU A 1 202 ? -4.302 -0.052 10.741 1.00 90.88 202 LEU A C 1
ATOM 1661 O O . LEU A 1 202 ? -4.626 1.060 10.321 1.00 90.88 202 LEU A O 1
ATOM 1665 N N . PRO A 1 203 ? -5.180 -0.862 11.361 1.00 93.00 203 PRO A N 1
ATOM 1666 C CA . PRO A 1 203 ? -6.555 -0.463 11.607 1.00 93.00 203 PRO A CA 1
ATOM 1667 C C . PRO A 1 203 ? -6.625 0.883 12.332 1.00 93.00 203 PRO A C 1
ATOM 1669 O O . PRO A 1 203 ? -5.855 1.101 13.276 1.00 93.00 203 PRO A O 1
ATOM 1672 N N . PRO A 1 204 ? -7.565 1.764 11.969 1.00 93.00 204 PRO A N 1
ATOM 1673 C CA . PRO A 1 204 ? -7.827 2.960 12.753 1.00 93.00 204 PRO A CA 1
ATOM 1674 C C . PRO A 1 204 ? -8.334 2.628 14.163 1.00 93.00 204 PRO A C 1
ATOM 1676 O O . PRO A 1 204 ? -8.743 1.501 14.461 1.00 93.00 204 PRO A O 1
ATOM 1679 N N . SER A 1 205 ? -8.320 3.634 15.040 1.00 95.12 205 SER A N 1
ATOM 1680 C CA . SER A 1 205 ? -8.920 3.516 16.373 1.00 95.12 205 SER A CA 1
ATOM 1681 C C . SER A 1 205 ? -10.430 3.284 16.275 1.00 95.12 205 SER A C 1
ATOM 1683 O O . SER A 1 205 ? -11.074 3.754 15.337 1.00 95.12 205 SER A O 1
ATOM 1685 N N . VAL A 1 206 ? -11.001 2.585 17.257 1.00 96.75 206 VAL A N 1
ATOM 1686 C CA . VAL A 1 206 ? -12.453 2.371 17.330 1.00 96.75 206 VAL A CA 1
ATOM 1687 C C . VAL A 1 206 ? -13.195 3.690 17.558 1.00 96.75 206 VAL A C 1
ATOM 1689 O O . VAL A 1 206 ? -12.666 4.623 18.167 1.00 96.75 206 VAL A O 1
ATOM 1692 N N . ASN A 1 207 ? -14.439 3.760 17.094 1.00 96.69 207 ASN A N 1
ATOM 1693 C CA . ASN A 1 207 ? -15.276 4.950 17.221 1.00 96.69 207 ASN A CA 1
ATOM 1694 C C . ASN A 1 207 ? -16.214 4.828 18.426 1.00 96.69 207 ASN A C 1
ATOM 1696 O O . ASN A 1 207 ? -16.560 3.725 18.832 1.00 96.69 207 ASN A O 1
ATOM 1700 N N . ASN A 1 208 ? -16.658 5.958 18.989 1.00 96.50 208 ASN A N 1
ATOM 1701 C CA . ASN A 1 208 ? -17.742 6.005 19.987 1.00 96.50 208 ASN A CA 1
ATOM 1702 C C . ASN A 1 208 ? -17.603 4.980 21.141 1.00 96.50 208 ASN A C 1
ATOM 1704 O O . ASN A 1 208 ? -18.565 4.300 21.515 1.00 96.50 208 ASN A O 1
ATOM 1708 N N . LEU A 1 209 ? -16.385 4.847 21.681 1.00 97.81 209 LEU A N 1
ATOM 1709 C CA . LEU A 1 209 ? -16.118 4.002 22.840 1.00 97.81 209 LEU A CA 1
ATOM 1710 C C . LEU A 1 209 ? -16.901 4.527 24.047 1.00 97.81 209 LEU A C 1
ATOM 1712 O O . LEU A 1 209 ? -16.757 5.686 24.438 1.00 97.81 209 LEU A O 1
ATOM 1716 N N . ARG A 1 210 ? -17.733 3.668 24.635 1.00 97.62 210 ARG A N 1
ATOM 1717 C CA . ARG A 1 210 ? -18.687 4.036 25.684 1.00 97.62 210 ARG A CA 1
ATOM 1718 C C . ARG A 1 210 ? -18.890 2.914 26.694 1.00 97.62 210 ARG A C 1
ATOM 1720 O O . ARG A 1 210 ? -18.714 1.733 26.398 1.00 97.62 210 ARG A O 1
ATOM 1727 N N . VAL A 1 211 ? -19.327 3.298 27.887 1.00 95.44 211 VAL A N 1
ATOM 1728 C CA . VAL A 1 211 ? -19.787 2.372 28.927 1.00 95.44 211 VAL A CA 1
ATOM 1729 C C . VAL A 1 211 ? -21.294 2.193 28.785 1.00 95.44 211 VAL A C 1
ATOM 1731 O O . VAL A 1 211 ? -22.032 3.173 28.834 1.00 95.44 211 VAL A O 1
ATOM 1734 N N . GLU A 1 212 ? -21.765 0.958 28.624 1.00 91.31 212 GLU A N 1
ATOM 1735 C CA . GLU A 1 212 ? -23.204 0.668 28.541 1.00 91.31 212 GLU A CA 1
ATOM 1736 C C . GLU A 1 212 ? -23.811 0.302 29.894 1.00 91.31 212 GLU A C 1
ATOM 1738 O O . GLU A 1 212 ? -24.970 0.613 30.170 1.00 91.31 212 GLU A O 1
ATOM 1743 N N . ARG A 1 213 ? -23.051 -0.406 30.735 1.00 86.06 213 ARG A N 1
ATOM 1744 C CA . ARG A 1 213 ? -23.518 -0.858 32.048 1.00 86.06 213 ARG A CA 1
ATOM 1745 C C . ARG A 1 213 ? -22.352 -1.051 32.998 1.00 86.06 213 ARG A C 1
ATOM 1747 O O . ARG A 1 213 ? -21.345 -1.642 32.621 1.00 86.06 213 ARG A O 1
ATOM 1754 N N . THR A 1 214 ? -22.536 -0.666 34.251 1.00 86.88 214 THR A N 1
ATOM 1755 C CA . THR A 1 214 ? -21.624 -1.003 35.346 1.00 86.88 214 THR A CA 1
ATOM 1756 C C . THR A 1 214 ? -22.373 -1.718 36.461 1.00 86.88 214 THR A C 1
ATOM 1758 O O . THR A 1 214 ? -23.570 -1.538 36.675 1.00 86.88 214 THR A O 1
ATOM 1761 N N . THR A 1 215 ? -21.653 -2.589 37.151 1.00 86.00 215 THR A N 1
ATOM 1762 C CA . THR A 1 215 ? -22.062 -3.250 38.389 1.00 86.00 215 THR A CA 1
ATOM 1763 C C . THR A 1 215 ? -20.928 -3.079 39.402 1.00 86.00 215 THR A C 1
ATOM 1765 O O . THR A 1 215 ? -19.925 -2.419 39.120 1.00 86.00 215 THR A O 1
ATOM 1768 N N . MET A 1 216 ? -21.054 -3.681 40.582 1.00 85.19 216 MET A N 1
ATOM 1769 C CA . MET A 1 216 ? -19.989 -3.657 41.589 1.00 85.19 216 MET A CA 1
ATOM 1770 C C . MET A 1 216 ? -18.742 -4.451 41.173 1.00 85.19 216 MET A C 1
ATOM 1772 O O . MET A 1 216 ? -17.657 -4.165 41.666 1.00 85.19 216 MET A O 1
ATOM 1776 N N . THR A 1 217 ? -18.892 -5.451 40.297 1.00 87.56 217 THR A N 1
ATOM 1777 C CA . THR A 1 217 ? -17.815 -6.399 39.954 1.00 87.56 217 THR A CA 1
ATOM 1778 C C . THR A 1 217 ? -17.578 -6.563 38.459 1.00 87.56 217 THR A C 1
ATOM 1780 O O . THR A 1 217 ? -16.718 -7.344 38.052 1.00 87.56 217 THR A O 1
ATOM 1783 N N . ALA A 1 218 ? -18.326 -5.847 37.625 1.00 92.31 218 ALA A N 1
ATOM 1784 C CA . ALA A 1 218 ? -18.193 -5.921 36.182 1.00 92.31 218 ALA A CA 1
ATOM 1785 C C . ALA A 1 218 ? -18.639 -4.634 35.492 1.00 92.31 218 ALA A C 1
ATOM 1787 O O . ALA A 1 218 ? -19.517 -3.924 35.990 1.00 92.31 218 ALA A O 1
ATOM 1788 N N . ALA A 1 219 ? -18.100 -4.388 34.305 1.00 93.19 219 ALA A N 1
ATOM 1789 C CA . ALA A 1 219 ? -18.538 -3.333 33.410 1.00 93.19 219 ALA A CA 1
ATOM 1790 C C . ALA A 1 219 ? -18.640 -3.832 31.968 1.00 93.19 219 ALA A C 1
ATOM 1792 O O . ALA A 1 219 ? -17.794 -4.593 31.507 1.00 93.19 219 ALA A O 1
ATOM 1793 N N . ARG A 1 220 ? -19.666 -3.384 31.248 1.00 95.94 220 ARG A N 1
ATOM 1794 C CA . ARG A 1 220 ? -19.829 -3.612 29.813 1.00 95.94 220 ARG A CA 1
ATOM 1795 C C . ARG A 1 220 ? -19.486 -2.338 29.062 1.00 95.94 220 ARG A C 1
ATOM 1797 O O . ARG A 1 220 ? -20.098 -1.293 29.298 1.00 95.94 220 ARG A O 1
ATOM 1804 N N . VAL A 1 221 ? -18.534 -2.455 28.152 1.00 97.69 221 VAL A N 1
ATOM 1805 C CA . VAL A 1 221 ? -18.127 -1.403 27.223 1.00 97.69 221 VAL A CA 1
ATOM 1806 C C . VAL A 1 221 ? -18.511 -1.804 25.806 1.00 97.69 221 VAL A C 1
ATOM 1808 O O . VAL A 1 221 ? -18.496 -2.988 25.467 1.00 97.69 221 VAL A O 1
ATOM 1811 N N . ALA A 1 222 ? -18.862 -0.818 24.995 1.00 98.06 222 ALA A N 1
ATOM 1812 C CA . ALA A 1 222 ? -19.189 -0.989 23.589 1.00 98.06 222 ALA A CA 1
ATOM 1813 C C . ALA A 1 222 ? -18.554 0.132 22.770 1.00 98.06 222 ALA A C 1
ATOM 1815 O O . ALA A 1 222 ? -18.211 1.190 23.301 1.00 98.06 222 ALA A O 1
ATOM 1816 N N . TRP A 1 223 ? -18.379 -0.111 21.483 1.00 98.25 223 TRP A N 1
ATOM 1817 C CA . TRP A 1 223 ? -17.823 0.843 20.535 1.00 98.25 223 TRP A CA 1
ATOM 1818 C C . TRP A 1 223 ? -18.490 0.658 19.178 1.00 98.25 223 TRP A C 1
ATOM 1820 O O . TRP A 1 223 ? -19.218 -0.305 18.947 1.00 98.25 223 TRP A O 1
ATOM 1830 N N . ASP A 1 224 ? -18.244 1.596 18.281 1.00 97.38 224 ASP A N 1
ATOM 1831 C CA . ASP A 1 224 ? -18.624 1.495 16.883 1.00 97.38 224 ASP A CA 1
ATOM 1832 C C . ASP A 1 224 ? -17.376 1.081 16.075 1.00 97.38 224 ASP A C 1
ATOM 1834 O O . ASP A 1 224 ? -16.249 1.473 16.419 1.00 97.38 224 ASP A O 1
ATOM 1838 N N . PRO A 1 225 ? -17.528 0.264 15.017 1.00 94.19 225 PRO A N 1
ATOM 1839 C CA . PRO A 1 225 ? -16.392 -0.206 14.232 1.00 94.19 225 PRO A CA 1
ATOM 1840 C C . PRO A 1 225 ? -15.621 0.965 13.583 1.00 94.19 225 PRO A C 1
ATOM 1842 O O . PRO A 1 225 ? -16.220 1.996 13.249 1.00 94.19 225 PRO A O 1
ATOM 1845 N N . PRO A 1 226 ? -14.292 0.838 13.407 1.00 93.31 226 PRO A N 1
ATOM 1846 C CA . PRO A 1 226 ? -13.496 1.817 12.673 1.00 93.31 226 PRO A CA 1
ATOM 1847 C C . PRO A 1 226 ? -13.844 1.814 11.176 1.00 93.31 226 PRO A C 1
ATOM 1849 O O . PRO A 1 226 ? -14.415 0.853 10.658 1.00 93.31 226 PRO A O 1
ATOM 1852 N N . ASP A 1 227 ? -13.457 2.875 10.465 1.00 90.06 227 ASP A N 1
ATOM 1853 C CA . ASP A 1 227 ? -13.462 2.875 9.000 1.00 90.06 227 ASP A CA 1
ATOM 1854 C C . ASP A 1 227 ? -12.339 1.955 8.493 1.00 90.06 227 ASP A C 1
ATOM 1856 O O . ASP A 1 227 ? -11.166 2.169 8.788 1.00 90.06 227 ASP A O 1
ATOM 1860 N N . LEU A 1 228 ? -12.700 0.901 7.765 1.00 87.50 228 LEU A N 1
ATOM 1861 C CA . LEU A 1 228 ? -11.771 -0.123 7.279 1.00 87.50 228 LEU A CA 1
ATOM 1862 C C . LEU A 1 228 ? -11.400 0.056 5.800 1.00 87.50 228 LEU A C 1
ATOM 1864 O O . LEU A 1 228 ? -10.822 -0.847 5.196 1.00 87.50 228 LEU A O 1
ATOM 1868 N N . THR A 1 229 ? -11.703 1.206 5.192 1.00 84.75 229 THR A N 1
ATOM 1869 C CA . THR A 1 229 ? -11.346 1.489 3.789 1.00 84.75 229 THR A CA 1
ATOM 1870 C C . THR A 1 229 ? -9.849 1.299 3.508 1.00 84.75 229 THR A C 1
ATOM 1872 O O . THR A 1 229 ? -9.489 0.704 2.488 1.00 84.75 229 THR A O 1
ATOM 1875 N N . THR A 1 230 ? -8.978 1.701 4.439 1.00 81.81 230 THR A N 1
ATOM 1876 C CA . THR A 1 230 ? -7.513 1.559 4.334 1.00 81.81 230 THR A CA 1
ATOM 1877 C C . THR A 1 230 ? -6.958 0.247 4.909 1.00 81.81 230 THR A C 1
ATOM 1879 O O . THR A 1 230 ? -5.757 -0.007 4.801 1.00 81.81 230 THR A O 1
ATOM 1882 N N . CYS A 1 231 ? -7.805 -0.616 5.489 1.00 85.12 231 CYS A N 1
ATOM 1883 C CA . CYS A 1 231 ? -7.389 -1.858 6.146 1.00 85.12 231 CYS A CA 1
ATOM 1884 C C . CYS A 1 231 ? -8.416 -2.986 5.944 1.00 85.12 231 CYS A C 1
ATOM 1886 O O . CYS A 1 231 ? -9.407 -3.077 6.668 1.00 85.12 231 CYS A O 1
ATOM 1888 N N . ASN A 1 232 ? -8.164 -3.911 5.011 1.00 81.31 232 ASN A N 1
ATOM 1889 C CA . ASN A 1 232 ? -9.079 -5.034 4.747 1.00 81.31 232 ASN A CA 1
ATOM 1890 C C . ASN A 1 232 ? -8.762 -6.303 5.567 1.00 81.31 232 ASN A C 1
ATOM 1892 O O . ASN A 1 232 ? -9.328 -7.372 5.337 1.00 81.31 232 ASN A O 1
ATOM 1896 N N . SER A 1 233 ? -7.829 -6.219 6.515 1.00 85.25 233 SER A N 1
ATOM 1897 C CA . SER A 1 233 ? -7.308 -7.377 7.248 1.00 85.25 233 SER A CA 1
ATOM 1898 C C . SER A 1 233 ? -7.606 -7.363 8.748 1.00 85.25 233 SER A C 1
ATOM 1900 O O . SER A 1 233 ? -6.869 -7.989 9.512 1.00 85.25 233 SER A O 1
ATOM 1902 N N . LEU A 1 234 ? -8.687 -6.695 9.178 1.00 91.31 234 LEU A N 1
ATOM 1903 C CA . LEU A 1 234 ? -9.153 -6.720 10.571 1.00 91.31 234 LEU A CA 1
ATOM 1904 C C . LEU A 1 234 ? -9.387 -8.167 11.046 1.00 91.31 234 LEU A C 1
ATOM 1906 O O . LEU A 1 234 ? -10.054 -8.965 10.388 1.00 91.31 234 LEU A O 1
ATOM 1910 N N . ARG A 1 235 ? -8.831 -8.499 12.211 1.00 94.50 235 ARG A N 1
ATOM 1911 C CA . ARG A 1 235 ? -8.888 -9.824 12.836 1.00 94.50 235 ARG A CA 1
ATOM 1912 C C . ARG A 1 235 ? -9.668 -9.850 14.133 1.00 94.50 235 ARG A C 1
ATOM 1914 O O . ARG A 1 235 ? -10.349 -10.838 14.355 1.00 94.50 235 ARG A O 1
ATOM 1921 N N . ALA A 1 236 ? -9.516 -8.842 14.988 1.00 96.62 236 ALA A N 1
ATOM 1922 C CA . ALA A 1 236 ? -10.166 -8.765 16.297 1.00 96.62 236 ALA A CA 1
ATOM 1923 C C . ALA A 1 236 ? -10.020 -7.358 16.896 1.00 96.62 236 ALA A C 1
ATOM 1925 O O . ALA A 1 236 ? -9.243 -6.538 16.402 1.00 96.62 236 ALA A O 1
ATOM 1926 N N . TYR A 1 237 ? -10.706 -7.121 18.008 1.00 98.12 237 TYR A N 1
ATOM 1927 C CA . TYR A 1 237 ? -10.434 -6.035 18.942 1.00 98.12 237 TYR A CA 1
ATOM 1928 C C . TYR A 1 237 ? -9.708 -6.594 20.165 1.00 98.12 237 TYR A C 1
ATOM 1930 O O . TYR A 1 237 ? -10.137 -7.597 20.738 1.00 98.12 237 TYR A O 1
ATOM 1938 N N . GLN A 1 238 ? -8.612 -5.954 20.563 1.00 98.31 238 GLN A N 1
ATOM 1939 C CA . GLN A 1 238 ? -7.869 -6.262 21.782 1.00 98.31 238 GLN A CA 1
ATOM 1940 C C . GLN A 1 238 ? -8.249 -5.257 22.868 1.00 98.31 238 GLN A C 1
ATOM 1942 O O . GLN A 1 238 ? -8.207 -4.051 22.630 1.00 98.31 238 GLN A O 1
ATOM 1947 N N . ILE A 1 239 ? -8.569 -5.761 24.058 1.00 98.31 239 ILE A N 1
ATOM 1948 C CA . ILE A 1 239 ? -8.932 -4.976 25.235 1.00 98.31 239 ILE A CA 1
ATOM 1949 C C . ILE A 1 239 ? -7.788 -5.031 26.245 1.00 98.31 239 ILE A C 1
ATOM 1951 O O . ILE A 1 239 ? -7.200 -6.093 26.491 1.00 98.31 239 ILE A O 1
ATOM 1955 N N . TYR A 1 240 ? -7.516 -3.880 26.845 1.00 98.38 240 TYR A N 1
ATOM 1956 C CA . TYR A 1 240 ? -6.604 -3.691 27.957 1.00 98.38 240 TYR A CA 1
ATOM 1957 C C . TYR A 1 240 ? -7.360 -3.129 29.159 1.00 98.38 240 TYR A C 1
ATOM 1959 O O . TYR A 1 240 ? -8.269 -2.313 28.999 1.00 98.38 240 TYR A O 1
ATOM 1967 N N . LEU A 1 241 ? -6.976 -3.561 30.355 1.00 97.88 241 LEU A N 1
ATOM 1968 C CA . LEU A 1 241 ? -7.477 -3.056 31.627 1.00 97.88 241 LEU A CA 1
ATOM 1969 C C . LEU A 1 241 ? -6.281 -2.561 32.440 1.00 97.88 241 LEU A C 1
ATOM 1971 O O . LEU A 1 241 ? -5.429 -3.362 32.810 1.00 97.88 241 LEU A O 1
ATOM 1975 N N . ASN A 1 242 ? -6.216 -1.257 32.715 1.00 96.75 242 ASN A N 1
ATOM 1976 C CA . ASN A 1 242 ? -5.071 -0.601 33.358 1.00 96.75 242 ASN A CA 1
ATOM 1977 C C . ASN A 1 242 ? -3.735 -0.974 32.682 1.00 96.75 242 ASN A C 1
ATOM 1979 O O . ASN A 1 242 ? -2.813 -1.444 33.341 1.00 96.75 242 ASN A O 1
ATOM 1983 N N . ASP A 1 243 ? -3.670 -0.806 31.357 1.00 95.12 243 ASP A N 1
ATOM 1984 C CA . ASP A 1 243 ? -2.527 -1.143 30.493 1.00 95.12 243 ASP A CA 1
ATOM 1985 C C . ASP A 1 243 ? -2.151 -2.635 30.372 1.00 95.12 243 ASP A C 1
ATOM 1987 O O . ASP A 1 243 ? -1.289 -2.978 29.556 1.00 95.12 243 ASP A O 1
ATOM 1991 N N . GLU A 1 244 ? -2.827 -3.548 31.073 1.00 97.06 244 GLU A N 1
ATOM 1992 C CA . GLU A 1 244 ? -2.606 -4.996 30.952 1.00 97.06 244 GLU A CA 1
ATOM 1993 C C . GLU A 1 244 ? -3.582 -5.653 29.969 1.00 97.06 244 GLU A C 1
ATOM 1995 O O . GLU A 1 244 ? -4.746 -5.269 29.882 1.00 97.06 244 GLU A O 1
ATOM 2000 N N . GLU A 1 245 ? -3.128 -6.661 29.213 1.00 97.19 245 GLU A N 1
ATOM 2001 C CA . GLU A 1 245 ? -3.995 -7.393 28.280 1.00 97.19 245 GLU A CA 1
ATOM 2002 C C . GLU A 1 245 ? -5.104 -8.131 29.032 1.00 97.19 24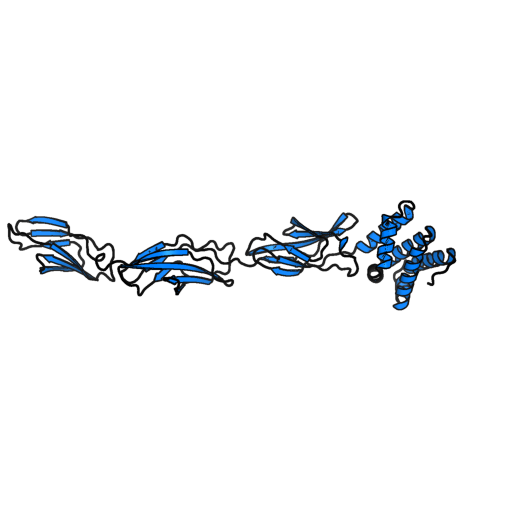5 GLU A C 1
ATOM 2004 O O . GLU A 1 245 ? -4.843 -9.050 29.805 1.00 97.19 245 GLU A O 1
ATOM 2009 N N . TYR A 1 246 ? -6.353 -7.749 28.765 1.00 96.88 246 TYR A N 1
ATOM 2010 C CA . TYR A 1 246 ? -7.519 -8.385 29.370 1.00 96.88 246 TYR A CA 1
ATOM 2011 C C . TYR A 1 246 ? -8.055 -9.526 28.501 1.00 96.88 246 TYR A C 1
ATOM 2013 O O . TYR A 1 246 ? -8.311 -10.629 28.981 1.00 96.88 246 TYR A O 1
ATOM 2021 N N . GLY A 1 247 ? -8.231 -9.271 27.202 1.00 96.81 247 GLY A N 1
ATOM 2022 C CA . GLY A 1 247 ? -8.792 -10.249 26.275 1.00 96.81 247 GLY A CA 1
ATOM 2023 C C . GLY A 1 247 ? -9.031 -9.683 24.881 1.00 96.81 247 GLY A C 1
ATOM 2024 O O . GLY A 1 247 ? -8.733 -8.522 24.608 1.00 96.81 247 GLY A O 1
ATOM 2025 N N . CYS A 1 248 ? -9.588 -10.506 23.994 1.00 96.81 248 CYS A N 1
ATOM 2026 C CA . CYS A 1 248 ? -9.930 -10.113 22.631 1.00 96.81 248 CYS A CA 1
ATOM 2027 C C . CYS A 1 248 ? -11.343 -10.571 22.248 1.00 96.81 248 CYS A C 1
ATOM 2029 O O . CYS A 1 248 ? -11.883 -11.508 22.837 1.00 96.81 248 CYS A O 1
ATOM 2031 N N . THR A 1 249 ? -11.947 -9.891 21.277 1.00 97.44 249 THR A N 1
ATOM 2032 C CA . THR A 1 249 ? -13.290 -10.199 20.764 1.00 97.44 249 THR A CA 1
ATOM 2033 C C . THR A 1 249 ? -13.419 -9.825 19.288 1.00 97.44 249 THR A C 1
ATOM 2035 O O . THR A 1 249 ? -12.657 -9.001 18.778 1.00 97.44 249 THR A O 1
ATOM 2038 N N . LEU A 1 250 ? -14.380 -10.440 18.600 1.00 96.31 250 LEU A N 1
ATOM 2039 C CA . LEU A 1 250 ? -14.804 -10.054 17.249 1.00 96.31 250 LEU A CA 1
ATOM 2040 C C . LEU A 1 250 ? -15.986 -9.075 17.274 1.00 96.31 250 LEU A C 1
ATOM 2042 O O . LEU A 1 250 ? -16.204 -8.353 16.302 1.00 96.31 250 LEU A O 1
ATOM 2046 N N . ASP A 1 251 ? -16.730 -9.049 18.379 1.00 96.88 251 ASP A N 1
ATOM 2047 C CA . ASP A 1 251 ? -17.896 -8.192 18.560 1.00 96.88 251 ASP A CA 1
ATOM 2048 C C . ASP A 1 251 ? -17.479 -6.756 18.905 1.00 96.88 251 ASP A C 1
ATOM 2050 O O . ASP A 1 251 ? -16.364 -6.503 19.357 1.00 96.88 251 ASP A O 1
ATOM 2054 N N . CYS A 1 252 ? -18.388 -5.795 18.732 1.00 97.19 252 CYS A N 1
ATOM 2055 C CA . CYS A 1 252 ? -18.144 -4.389 19.083 1.00 97.19 252 CYS A CA 1
ATOM 2056 C C . CYS A 1 252 ? -18.486 -4.072 20.554 1.00 97.19 252 CYS A C 1
ATOM 2058 O O . CYS A 1 252 ? -18.896 -2.961 20.894 1.00 97.19 252 CYS A O 1
ATOM 2060 N N . GLU A 1 253 ? -18.357 -5.073 21.427 1.00 97.31 253 GLU A N 1
ATOM 2061 C CA . GLU A 1 253 ? -18.610 -4.971 22.860 1.00 97.31 253 GLU A CA 1
ATOM 2062 C C . GLU A 1 253 ? -17.799 -5.993 23.666 1.00 97.31 253 GLU A C 1
ATOM 2064 O O . GLU A 1 253 ? -17.402 -7.048 23.167 1.00 97.31 253 GLU A O 1
ATOM 2069 N N . MET A 1 254 ? -17.570 -5.686 24.943 1.00 97.12 254 MET A N 1
ATOM 2070 C CA . MET A 1 254 ? -16.914 -6.580 25.896 1.00 97.12 254 MET A CA 1
ATOM 2071 C C . MET A 1 254 ? -17.464 -6.361 27.306 1.00 97.12 254 MET A C 1
ATOM 2073 O O . MET A 1 254 ? -17.693 -5.227 27.729 1.00 97.12 254 MET A O 1
ATOM 2077 N N . THR A 1 255 ? -17.636 -7.451 28.058 1.00 96.38 255 THR A N 1
ATOM 2078 C CA . THR A 1 255 ? -17.916 -7.394 29.500 1.00 96.38 255 THR A CA 1
ATOM 2079 C C . THR A 1 255 ? -16.656 -7.746 30.278 1.00 96.38 255 THR A C 1
ATOM 2081 O O . THR A 1 255 ? -16.161 -8.865 30.197 1.00 96.38 255 THR A O 1
ATOM 2084 N N . ILE A 1 256 ? -16.162 -6.784 31.048 1.00 97.00 256 ILE A N 1
ATOM 2085 C CA . ILE A 1 256 ? -14.990 -6.899 31.909 1.00 97.00 256 ILE A CA 1
ATOM 2086 C C . ILE A 1 256 ? -15.483 -7.250 33.310 1.00 97.00 256 ILE A C 1
ATOM 2088 O O . ILE A 1 256 ? -16.168 -6.446 33.936 1.00 97.00 256 ILE A O 1
ATOM 2092 N N . GLY A 1 257 ? -15.183 -8.457 33.781 1.00 93.25 257 GLY A N 1
ATOM 2093 C CA . GLY A 1 257 ? -15.556 -8.951 35.110 1.00 93.25 257 GLY A CA 1
ATOM 2094 C C . GLY A 1 257 ? -14.423 -8.908 36.139 1.00 93.25 257 GLY A C 1
ATOM 2095 O O . GLY A 1 257 ? -13.307 -8.492 35.838 1.00 93.25 257 GLY A O 1
ATOM 2096 N N . SER A 1 258 ? -14.716 -9.406 37.345 1.00 93.50 258 SER A N 1
ATOM 2097 C CA . SER A 1 258 ? -13.774 -9.521 38.474 1.00 93.50 258 SER A CA 1
ATOM 2098 C C . SER A 1 258 ? -13.183 -8.186 38.947 1.00 93.50 258 SER A C 1
ATOM 2100 O O . SER A 1 258 ? -12.033 -8.121 39.377 1.00 93.50 258 SER A O 1
ATOM 2102 N N . LEU A 1 259 ? -13.980 -7.122 38.880 1.00 93.12 259 LEU A N 1
ATOM 2103 C CA . LEU A 1 259 ? -13.609 -5.783 39.326 1.00 93.12 259 LEU A CA 1
ATOM 2104 C C . LEU A 1 259 ? -13.926 -5.573 40.817 1.00 93.12 259 LEU A C 1
ATOM 2106 O O . LEU A 1 259 ? -14.803 -6.224 41.387 1.00 93.12 259 LEU A O 1
ATOM 2110 N N . SER A 1 260 ? -13.228 -4.632 41.441 1.00 90.88 260 SER A N 1
ATOM 2111 C CA . SER A 1 260 ? -13.506 -4.143 42.792 1.00 90.88 260 SER A CA 1
ATOM 2112 C C . SER A 1 260 ? -14.576 -3.059 42.741 1.00 90.88 260 SER A C 1
ATOM 2114 O O . SER A 1 260 ? -14.563 -2.233 41.831 1.00 90.88 260 SER A O 1
ATOM 2116 N N . ALA A 1 261 ? -15.476 -3.026 43.727 1.00 86.75 261 ALA A N 1
ATOM 2117 C CA . ALA A 1 261 ? -16.507 -1.992 43.847 1.00 86.75 261 ALA A CA 1
ATOM 2118 C C . ALA A 1 261 ? -15.899 -0.600 44.094 1.00 86.75 261 ALA A C 1
ATOM 2120 O O . ALA A 1 261 ? -14.791 -0.490 44.627 1.00 86.75 261 ALA A O 1
ATOM 2121 N N . SER A 1 262 ? -16.626 0.459 43.725 1.00 86.69 262 SER A N 1
ATOM 2122 C CA . SER A 1 262 ? -16.195 1.861 43.879 1.00 86.69 262 SER A CA 1
ATOM 2123 C C . SER A 1 262 ? -14.777 2.149 43.362 1.00 86.69 262 SER A C 1
ATOM 2125 O O . SER A 1 262 ? -14.050 2.955 43.944 1.00 86.69 262 SER A O 1
ATOM 2127 N N . THR A 1 263 ? -14.350 1.462 42.303 1.00 91.50 263 THR A N 1
ATOM 2128 C CA . THR A 1 263 ? -12.986 1.537 41.769 1.00 91.50 263 THR A CA 1
ATOM 2129 C C . THR A 1 263 ? -13.032 1.962 40.308 1.00 91.50 263 THR A C 1
ATOM 2131 O O . THR A 1 263 ? -13.834 1.450 39.525 1.00 91.50 263 THR A O 1
ATOM 2134 N N . THR A 1 264 ? -12.178 2.916 39.939 1.00 95.88 264 THR A N 1
ATOM 2135 C CA . THR A 1 264 ? -12.025 3.362 38.551 1.00 95.88 264 THR A CA 1
ATOM 2136 C C . THR A 1 264 ? -10.949 2.541 37.857 1.00 95.88 264 THR A C 1
ATOM 2138 O O . THR A 1 264 ? -9.838 2.414 38.366 1.00 95.88 264 THR A O 1
ATOM 2141 N N . TYR A 1 265 ? -11.285 2.028 36.682 1.00 97.06 265 TYR A N 1
ATOM 2142 C CA . TYR A 1 265 ? -10.404 1.294 35.790 1.00 97.06 265 TYR A CA 1
ATOM 2143 C C . TYR A 1 265 ? -10.268 2.045 34.470 1.00 97.06 265 TYR A C 1
ATOM 2145 O O . TYR A 1 265 ? -11.258 2.563 33.951 1.00 97.06 265 TYR A O 1
ATOM 2153 N N . GLN A 1 266 ? -9.065 2.073 33.913 1.00 98.38 266 GLN A N 1
ATOM 2154 C CA . GLN A 1 266 ? -8.837 2.527 32.549 1.00 98.38 266 GLN A CA 1
ATOM 2155 C C . GLN A 1 266 ? -9.004 1.337 31.606 1.00 98.38 266 GLN A C 1
ATOM 2157 O O . GLN A 1 266 ? -8.389 0.290 31.806 1.00 98.38 266 GLN A O 1
ATOM 2162 N N . VAL A 1 267 ? -9.851 1.486 30.596 1.00 98.31 267 VAL A N 1
ATOM 2163 C CA . VAL A 1 267 ? -10.084 0.476 29.566 1.00 98.31 267 VAL A CA 1
ATOM 2164 C C . VAL A 1 267 ? -9.594 1.028 28.243 1.00 98.31 267 VAL A C 1
ATOM 2166 O O . VAL A 1 267 ? -10.103 2.049 27.777 1.00 98.31 267 VAL A O 1
ATOM 2169 N N . ASP A 1 268 ? -8.648 0.328 27.626 1.00 98.19 268 ASP A N 1
ATOM 2170 C CA . ASP A 1 268 ? -8.155 0.670 26.296 1.00 98.19 268 ASP A CA 1
ATOM 2171 C C . ASP A 1 268 ? -8.532 -0.404 25.284 1.00 98.19 268 ASP A C 1
ATOM 2173 O O . ASP A 1 268 ? -8.457 -1.600 25.569 1.00 98.19 268 ASP A O 1
ATOM 2177 N N . ILE A 1 269 ? -8.911 0.009 24.079 1.00 98.19 269 ILE A N 1
ATOM 2178 C CA . ILE A 1 269 ? -9.332 -0.897 23.010 1.00 98.19 269 ILE A CA 1
ATOM 2179 C C . ILE A 1 269 ? -8.631 -0.510 21.719 1.00 98.19 269 ILE A C 1
ATOM 2181 O O . ILE A 1 269 ? -8.671 0.651 21.318 1.00 98.19 269 ILE A O 1
ATOM 2185 N N . CYS A 1 270 ? -8.011 -1.472 21.040 1.00 97.56 270 CYS A N 1
ATOM 2186 C CA . CYS A 1 270 ? -7.500 -1.273 19.686 1.00 97.56 270 CYS A CA 1
ATOM 2187 C C . CYS A 1 270 ? -7.944 -2.385 18.740 1.00 97.56 270 CYS A C 1
ATOM 2189 O O . CYS A 1 270 ? -8.111 -3.544 19.122 1.00 97.56 270 CYS A O 1
ATOM 2191 N N . ALA A 1 271 ? -8.116 -2.017 17.476 1.00 97.06 271 ALA A N 1
ATOM 2192 C CA . ALA A 1 271 ? -8.344 -2.955 16.392 1.00 97.06 271 ALA A CA 1
ATOM 2193 C C . ALA A 1 271 ? -7.023 -3.629 15.977 1.00 97.06 271 ALA A C 1
ATOM 2195 O O . ALA A 1 271 ? -5.958 -3.008 15.972 1.00 97.06 271 ALA A O 1
ATOM 2196 N N . VAL A 1 272 ? -7.079 -4.915 15.633 1.00 95.56 272 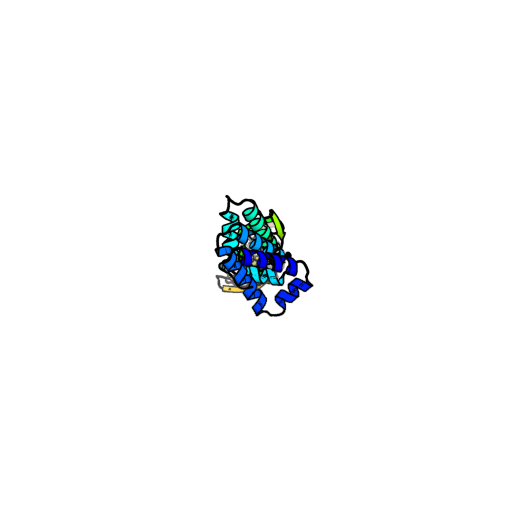VAL A N 1
ATOM 2197 C CA . VAL A 1 272 ? -5.910 -5.744 15.306 1.00 95.56 272 VAL A CA 1
ATOM 2198 C C . VAL A 1 272 ? -6.058 -6.309 13.902 1.00 95.56 272 VAL A C 1
ATOM 2200 O O . VAL A 1 272 ? -7.092 -6.887 13.586 1.00 95.56 272 VAL A O 1
ATOM 2203 N N . SER A 1 273 ? -5.022 -6.181 13.074 1.00 93.25 273 SER A N 1
ATOM 2204 C CA . SER A 1 273 ? -4.945 -6.741 11.718 1.00 93.25 273 SER A CA 1
ATOM 2205 C C . SER A 1 273 ? -3.792 -7.732 11.561 1.00 93.25 273 SER A C 1
ATOM 2207 O O . SER A 1 273 ? -3.004 -7.941 12.484 1.00 93.25 273 SER A O 1
ATOM 2209 N N . ASN A 1 274 ? -3.633 -8.289 10.356 1.00 87.56 274 ASN A N 1
ATOM 2210 C CA . ASN A 1 274 ? -2.448 -9.075 9.989 1.00 87.56 274 ASN A CA 1
ATOM 2211 C C . ASN A 1 274 ? -1.135 -8.271 10.055 1.00 87.56 274 ASN A C 1
ATOM 2213 O O . ASN A 1 274 ? -0.074 -8.871 10.204 1.00 87.56 274 ASN A O 1
ATOM 2217 N N . LYS A 1 275 ? -1.191 -6.939 9.915 1.00 86.50 275 LYS A N 1
ATOM 2218 C CA . LYS A 1 275 ? -0.012 -6.058 9.964 1.00 86.50 275 LYS A CA 1
ATOM 2219 C C . LYS A 1 275 ? 0.337 -5.622 11.391 1.00 86.50 275 LYS A C 1
ATOM 2221 O O . LYS A 1 275 ? 1.464 -5.208 11.639 1.00 86.50 275 LYS A O 1
ATOM 2226 N N . GLY A 1 276 ? -0.603 -5.732 12.332 1.00 91.38 276 GLY A N 1
ATOM 2227 C CA . GLY A 1 276 ? -0.392 -5.377 13.734 1.00 91.38 276 GLY A CA 1
ATOM 2228 C C . GLY A 1 276 ? -1.596 -4.704 14.390 1.00 91.38 276 GLY A C 1
ATOM 2229 O O . GLY A 1 276 ? -2.717 -4.744 13.876 1.00 91.38 276 GLY A O 1
ATOM 2230 N N . LYS A 1 277 ? -1.351 -4.093 15.554 1.00 94.50 277 LYS A N 1
ATOM 2231 C CA . LYS A 1 277 ? -2.357 -3.404 16.375 1.00 94.50 277 LYS A CA 1
ATOM 2232 C C . LYS A 1 277 ? -2.422 -1.921 16.000 1.00 94.50 277 LYS A C 1
ATOM 2234 O O . LYS A 1 277 ? -1.385 -1.268 15.912 1.00 94.50 277 LYS A O 1
ATOM 2239 N N . GLY A 1 278 ? -3.632 -1.414 15.793 1.00 95.00 278 GLY A N 1
ATOM 2240 C CA . GLY A 1 278 ? -3.905 0.002 15.577 1.00 95.00 278 GLY A CA 1
ATOM 2241 C C . GLY A 1 278 ? -3.791 0.848 16.852 1.00 95.00 278 GLY A C 1
ATOM 2242 O O . GLY A 1 278 ? -3.480 0.321 17.927 1.00 95.00 278 GLY A O 1
ATOM 2243 N N . PRO A 1 279 ? -4.074 2.159 16.759 1.00 96.69 279 PRO A N 1
ATOM 2244 C CA . PRO A 1 279 ? -4.147 3.045 17.917 1.00 96.69 279 PRO A CA 1
ATOM 2245 C C . PRO A 1 279 ? -5.208 2.585 18.926 1.00 96.69 279 PRO A C 1
ATOM 2247 O O . PRO A 1 279 ? -6.223 1.990 18.557 1.00 96.69 279 PRO A O 1
ATOM 2250 N N . ARG A 1 280 ? -4.971 2.871 20.210 1.00 97.38 280 ARG A N 1
ATOM 2251 C CA . ARG A 1 280 ? -5.917 2.574 21.291 1.00 97.38 280 ARG A CA 1
ATOM 2252 C C . ARG A 1 280 ? -6.901 3.732 21.489 1.00 97.38 280 ARG A C 1
ATOM 2254 O O . ARG A 1 280 ? -6.488 4.889 21.527 1.00 97.38 280 ARG A O 1
ATOM 2261 N N . ALA A 1 281 ? -8.180 3.413 21.659 1.00 97.94 281 ALA A N 1
ATOM 2262 C CA . ALA A 1 281 ? -9.177 4.295 22.258 1.00 97.94 281 ALA A CA 1
ATOM 2263 C C . ALA A 1 281 ? -9.274 3.993 23.755 1.00 97.94 281 ALA A C 1
ATOM 2265 O O . ALA A 1 281 ? -9.300 2.824 24.133 1.00 97.94 281 ALA A O 1
ATOM 2266 N N . THR A 1 282 ? -9.371 5.031 24.581 1.00 98.19 282 THR A N 1
ATOM 2267 C CA . THR A 1 282 ? -9.338 4.916 26.045 1.00 98.19 282 THR A CA 1
ATOM 2268 C C . THR A 1 282 ? -10.624 5.446 26.661 1.00 98.19 282 THR A C 1
ATOM 2270 O O . THR A 1 282 ? -11.116 6.506 26.271 1.00 98.19 282 THR A O 1
ATOM 2273 N N . ILE A 1 283 ? -11.144 4.742 27.664 1.00 97.88 283 ILE A N 1
ATOM 2274 C CA . ILE A 1 283 ? -12.240 5.210 28.512 1.00 97.88 283 ILE A CA 1
ATOM 2275 C C . ILE A 1 283 ? -11.997 4.822 29.969 1.00 97.88 283 ILE A C 1
ATOM 2277 O O . ILE A 1 283 ? -11.504 3.737 30.262 1.00 97.88 283 ILE A O 1
ATOM 2281 N N . ASN A 1 284 ? -12.382 5.698 30.894 1.00 97.94 284 ASN A N 1
ATOM 2282 C CA . ASN A 1 284 ? -12.380 5.378 32.317 1.00 97.94 284 ASN A CA 1
ATOM 2283 C C . ASN A 1 284 ? -13.750 4.859 32.740 1.00 97.94 284 ASN A C 1
ATOM 2285 O O . ASN A 1 284 ? -14.782 5.447 32.413 1.00 97.94 284 ASN A O 1
ATOM 2289 N N . VAL A 1 285 ? -13.748 3.772 33.501 1.00 95.00 285 VAL A N 1
ATOM 2290 C CA . VAL A 1 285 ? -14.948 3.093 33.975 1.00 95.00 285 VAL A CA 1
ATOM 2291 C C . VAL A 1 285 ? -14.893 2.974 35.487 1.00 95.00 285 VAL A C 1
ATOM 2293 O O . VAL A 1 285 ? -13.986 2.349 36.025 1.00 95.00 285 VAL A O 1
ATOM 2296 N N . THR A 1 286 ? -15.877 3.541 36.181 1.00 93.44 286 THR A N 1
ATOM 2297 C CA . THR A 1 286 ? -16.003 3.413 37.639 1.00 93.44 286 THR A CA 1
ATOM 2298 C C . THR A 1 286 ? -17.080 2.388 37.973 1.00 93.44 286 THR A C 1
ATOM 2300 O O . THR A 1 286 ? -18.220 2.499 37.517 1.00 93.44 286 THR A O 1
ATOM 2303 N N . THR A 1 287 ? -16.723 1.365 38.749 1.00 90.56 287 THR A N 1
ATOM 2304 C CA . THR A 1 287 ? -17.680 0.371 39.253 1.00 90.56 287 THR A CA 1
ATOM 2305 C C . THR A 1 287 ? -18.605 0.978 40.303 1.00 90.56 287 THR A C 1
ATOM 2307 O O . THR A 1 287 ? -18.233 1.897 41.035 1.00 90.56 287 THR A O 1
ATOM 2310 N N . ALA A 1 288 ? -19.823 0.447 40.389 1.00 82.38 288 ALA A N 1
ATOM 2311 C CA . ALA A 1 288 ? -20.814 0.923 41.348 1.00 82.38 288 ALA A CA 1
ATOM 2312 C C . ALA A 1 288 ? -20.388 0.642 42.798 1.00 82.38 288 ALA A C 1
ATOM 2314 O O . ALA A 1 288 ? -19.656 -0.319 43.071 1.00 82.38 288 ALA A O 1
ATOM 2315 N N . SER A 1 289 ? -20.871 1.460 43.732 1.00 76.56 289 SER A N 1
ATOM 2316 C CA . SER A 1 289 ? -20.668 1.234 45.161 1.00 76.56 289 SER A CA 1
ATOM 2317 C C . SER A 1 289 ? -21.702 0.260 45.731 1.00 76.56 289 SER A C 1
ATOM 2319 O O . SER A 1 289 ? -22.783 0.073 45.178 1.00 76.56 289 SER A O 1
ATOM 2321 N N . ALA A 1 290 ? -21.403 -0.327 46.895 1.00 61.62 290 ALA A N 1
ATOM 2322 C CA . ALA A 1 290 ? -22.365 -1.147 47.640 1.00 61.62 290 ALA A CA 1
ATOM 2323 C C . ALA A 1 290 ? -23.606 -0.359 48.121 1.00 61.62 290 ALA A C 1
ATOM 2325 O O . ALA A 1 290 ? -24.597 -0.964 48.517 1.00 61.62 290 ALA A O 1
ATOM 2326 N N . GLY A 1 291 ? -23.548 0.981 48.126 1.00 59.41 291 GLY A N 1
ATOM 2327 C CA . GLY A 1 291 ? -24.661 1.850 48.516 1.00 59.41 291 GLY A CA 1
ATOM 2328 C C . GLY A 1 291 ? -25.629 2.173 47.374 1.00 59.41 291 GLY A C 1
ATOM 2329 O O . GLY A 1 291 ? -26.794 2.456 47.645 1.00 59.41 291 GLY A O 1
ATOM 2330 N N . ASP A 1 292 ? -25.183 2.070 46.117 1.00 59.22 292 ASP A N 1
ATOM 2331 C CA . ASP A 1 292 ? -25.979 2.415 44.924 1.00 59.22 292 ASP A CA 1
ATOM 2332 C C . ASP A 1 292 ? -27.034 1.349 44.575 1.00 59.22 292 ASP A C 1
ATOM 2334 O O . ASP A 1 292 ? -27.906 1.573 43.737 1.00 59.22 292 ASP A O 1
ATOM 2338 N N . SER A 1 293 ? -26.981 0.185 45.231 1.00 61.97 293 SER A N 1
ATOM 2339 C CA . SER A 1 293 ? -27.984 -0.879 45.108 1.00 61.97 293 SER A CA 1
ATOM 2340 C C . SER A 1 293 ? -29.194 -0.709 46.031 1.00 61.97 293 SER A C 1
ATOM 2342 O O . SER A 1 293 ? -30.105 -1.541 45.998 1.00 61.97 293 SER A O 1
ATOM 2344 N N . ASN A 1 294 ? -29.228 0.334 46.868 1.00 69.88 294 ASN A N 1
ATOM 2345 C CA . ASN A 1 294 ? -30.392 0.610 47.704 1.00 69.88 294 ASN A CA 1
ATOM 2346 C C . ASN A 1 294 ? -31.508 1.279 46.884 1.00 69.88 294 ASN A C 1
ATOM 2348 O O . ASN A 1 294 ? -31.241 2.219 46.135 1.00 69.88 294 ASN A O 1
ATOM 2352 N N . PRO A 1 295 ? -32.772 0.844 47.037 1.00 78.69 295 PRO A N 1
ATOM 2353 C CA . PRO A 1 295 ? -33.915 1.578 46.510 1.00 78.69 295 PRO A CA 1
ATOM 2354 C C . PRO A 1 295 ? -33.931 3.018 47.033 1.00 78.69 295 PRO A C 1
ATOM 2356 O O . PRO A 1 295 ? -33.574 3.271 48.186 1.00 78.69 295 PRO A O 1
ATOM 2359 N N . ALA A 1 296 ? -34.415 3.954 46.215 1.00 83.75 296 ALA A N 1
ATOM 2360 C CA . ALA A 1 296 ? -34.731 5.296 46.693 1.00 83.75 296 ALA A CA 1
ATOM 2361 C C . ALA A 1 296 ? -35.713 5.233 47.889 1.00 83.75 296 ALA A C 1
ATOM 2363 O O . ALA A 1 296 ? -36.502 4.281 47.979 1.00 83.75 296 ALA A O 1
ATOM 2364 N N . PRO A 1 297 ? -35.715 6.236 48.794 1.00 87.62 297 PRO A N 1
ATOM 2365 C CA . PRO A 1 297 ? -36.637 6.265 49.926 1.00 87.62 297 PRO A CA 1
ATOM 2366 C C . PRO A 1 297 ? -38.092 6.024 49.487 1.00 87.62 297 PRO A C 1
ATOM 2368 O O . PRO A 1 297 ? -38.547 6.642 48.518 1.00 87.62 297 PRO A O 1
ATOM 2371 N N . PRO A 1 298 ? -38.841 5.137 50.167 1.00 92.25 298 PRO A N 1
ATOM 2372 C CA . PRO A 1 298 ? -40.207 4.832 49.777 1.00 92.25 298 PRO A CA 1
ATOM 2373 C C . PRO A 1 298 ? -41.120 6.048 49.966 1.00 92.25 298 PRO A C 1
ATOM 2375 O O . PRO A 1 298 ? -41.021 6.797 50.938 1.00 92.25 298 PRO A O 1
ATOM 2378 N N . THR A 1 299 ? -42.074 6.202 49.056 1.00 94.75 299 THR A N 1
ATOM 2379 C CA . THR A 1 299 ? -43.183 7.152 49.198 1.00 94.75 299 THR A CA 1
ATOM 2380 C C . THR A 1 299 ? -44.328 6.502 49.963 1.00 94.75 299 THR A C 1
ATOM 2382 O O . THR A 1 299 ? -44.551 5.295 49.854 1.00 94.75 299 THR A O 1
ATOM 2385 N N . TYR A 1 300 ? -45.069 7.287 50.741 1.00 92.94 300 TYR A N 1
ATOM 2386 C CA . TYR A 1 300 ? -46.184 6.777 51.528 1.00 92.94 300 TYR A CA 1
ATOM 2387 C C . TYR A 1 300 ? -47.392 7.712 51.492 1.00 92.94 300 TYR A C 1
ATOM 2389 O O . TYR A 1 300 ? -47.266 8.924 51.335 1.00 92.94 300 TYR A O 1
ATOM 2397 N N . SER A 1 301 ? -48.579 7.134 51.659 1.00 92.94 301 SER A N 1
ATOM 2398 C CA . SER A 1 301 ? -49.835 7.866 51.825 1.00 92.94 301 SER A CA 1
ATOM 2399 C C . SER A 1 301 ? -50.677 7.225 52.924 1.00 92.94 301 SER A C 1
ATOM 2401 O O . SER A 1 301 ? -50.818 6.002 52.997 1.00 92.94 301 SER A O 1
ATOM 2403 N N . VAL A 1 302 ? -51.221 8.052 53.817 1.00 89.44 302 VAL A N 1
ATOM 2404 C CA . VAL A 1 302 ? -52.120 7.589 54.879 1.00 89.44 302 VAL A CA 1
ATOM 2405 C C . VAL A 1 302 ? -53.497 7.367 54.264 1.00 89.44 302 VAL A C 1
ATOM 2407 O O . VAL A 1 302 ? -54.145 8.316 53.833 1.00 89.44 302 VAL A O 1
ATOM 2410 N N . ILE A 1 303 ? -53.940 6.112 54.222 1.00 92.19 303 ILE A N 1
ATOM 2411 C CA . ILE A 1 303 ? -55.206 5.716 53.581 1.00 92.19 303 ILE A CA 1
ATOM 2412 C C . ILE A 1 303 ? -56.287 5.313 54.594 1.00 92.19 303 ILE A C 1
ATOM 2414 O O . ILE A 1 303 ? -57.442 5.112 54.226 1.00 92.19 303 ILE A O 1
ATOM 2418 N N . GLY A 1 304 ? -55.945 5.229 55.883 1.00 88.12 304 GLY A N 1
ATOM 2419 C CA . GLY A 1 304 ? -56.897 4.966 56.958 1.00 88.12 304 GLY A CA 1
ATOM 2420 C C . GLY A 1 304 ? -56.288 5.151 58.348 1.00 88.12 304 GLY A C 1
ATOM 2421 O O . GLY A 1 304 ? -55.081 5.309 58.500 1.00 88.12 304 GLY A O 1
ATOM 2422 N N . ARG A 1 305 ? -57.117 5.079 59.402 1.00 86.81 305 ARG A N 1
ATOM 2423 C CA . ARG A 1 305 ? -56.670 5.286 60.803 1.00 86.81 305 ARG A CA 1
ATOM 2424 C C . ARG A 1 305 ? -55.608 4.292 61.290 1.00 86.81 305 ARG A C 1
ATOM 2426 O O . ARG A 1 305 ? -54.987 4.537 62.318 1.00 86.81 305 ARG A O 1
ATOM 2433 N N . ARG A 1 306 ? -55.465 3.148 60.618 1.00 91.56 306 ARG A N 1
ATOM 2434 C CA . ARG A 1 306 ? -54.537 2.062 60.976 1.00 91.56 306 ARG A CA 1
ATOM 2435 C C . ARG A 1 306 ? -53.783 1.530 59.759 1.00 91.56 306 ARG A C 1
ATOM 2437 O O . ARG A 1 306 ? -53.341 0.380 59.773 1.00 91.56 306 ARG A O 1
ATOM 2444 N N . GLU A 1 307 ? -53.710 2.332 58.694 1.00 92.50 307 GLU A N 1
ATOM 2445 C CA . GLU A 1 307 ? -53.256 1.867 57.389 1.00 92.50 307 GLU A CA 1
ATOM 2446 C C . GLU A 1 307 ? -52.490 2.927 56.597 1.00 92.50 307 GLU A C 1
ATOM 2448 O O . GLU A 1 307 ? -52.940 4.067 56.447 1.00 92.50 307 GLU A O 1
ATOM 2453 N N . ILE A 1 308 ? -51.357 2.507 56.039 1.00 94.00 308 ILE A N 1
ATOM 2454 C CA . ILE A 1 308 ? -50.497 3.316 55.176 1.00 94.00 308 ILE A CA 1
ATOM 2455 C C . ILE A 1 308 ? -50.222 2.519 53.902 1.00 94.00 308 ILE A C 1
ATOM 2457 O O . ILE A 1 308 ? -49.908 1.328 53.951 1.00 94.00 308 ILE A O 1
ATOM 2461 N N . PHE A 1 309 ? -50.337 3.178 52.756 1.00 95.44 309 PHE A N 1
ATOM 2462 C CA . PHE A 1 309 ? -49.924 2.630 51.473 1.00 95.44 309 PHE A CA 1
ATOM 2463 C C . PHE A 1 309 ? -48.511 3.108 51.157 1.00 95.44 309 PHE A C 1
ATOM 2465 O O . PHE A 1 309 ? -48.270 4.315 51.138 1.00 95.44 309 PHE A O 1
ATOM 2472 N N . VAL A 1 310 ? -47.591 2.170 50.942 1.00 96.12 310 VAL A N 1
ATOM 2473 C CA . VAL A 1 310 ? -46.166 2.430 50.707 1.00 96.12 310 VAL A CA 1
ATOM 2474 C C . VAL A 1 310 ? -45.807 1.978 49.298 1.00 96.12 310 VAL A C 1
ATOM 2476 O O . VAL A 1 310 ? -46.184 0.877 48.898 1.00 96.12 310 VAL A O 1
ATOM 2479 N N . LYS A 1 311 ? -45.073 2.807 48.556 1.00 96.56 311 LYS A N 1
ATOM 2480 C CA . LYS A 1 311 ? -44.626 2.534 47.186 1.00 96.56 311 LYS A CA 1
ATOM 2481 C C . LYS A 1 311 ? -43.163 2.921 47.008 1.00 96.56 311 LYS A C 1
ATOM 2483 O O . LYS A 1 311 ? -42.741 3.976 47.483 1.00 96.56 311 LYS A O 1
ATOM 2488 N N . TRP A 1 312 ? -42.404 2.097 46.299 1.00 94.62 312 TRP A N 1
ATOM 2489 C CA . TRP A 1 312 ? -40.976 2.294 46.040 1.00 94.62 312 TRP A CA 1
ATOM 2490 C C . TRP A 1 312 ? -40.637 2.068 44.565 1.00 94.62 312 TRP A C 1
ATOM 2492 O O . TRP A 1 312 ? -41.475 1.624 43.783 1.00 94.62 312 TRP A O 1
ATOM 2502 N N . GLN A 1 313 ? -39.412 2.422 44.184 1.00 91.06 313 GLN A N 1
ATOM 2503 C CA . GLN A 1 313 ? -38.863 2.219 42.842 1.00 91.06 313 GLN A CA 1
ATOM 2504 C C . GLN A 1 313 ? -37.704 1.211 42.899 1.00 91.06 313 GLN A C 1
ATOM 2506 O O . GLN A 1 313 ? -37.097 1.046 43.962 1.00 91.06 313 GLN A O 1
ATOM 2511 N N . PRO A 1 314 ? -37.400 0.500 41.799 1.00 85.62 314 PRO A N 1
ATOM 2512 C CA . PRO A 1 314 ? -36.195 -0.319 41.720 1.00 85.62 314 PRO A CA 1
ATOM 2513 C C . PRO A 1 314 ? -34.926 0.534 41.905 1.00 85.62 314 PRO A C 1
ATOM 2515 O O . PRO A 1 314 ? -34.944 1.709 41.544 1.00 85.62 314 PRO A O 1
ATOM 2518 N N . PRO A 1 315 ? -33.831 -0.037 42.443 1.00 81.88 315 PRO A N 1
ATOM 2519 C CA . PRO A 1 315 ? -32.528 0.627 42.435 1.00 81.88 315 PRO A CA 1
ATOM 2520 C C . PRO A 1 315 ? -32.068 0.924 41.004 1.00 81.88 315 PRO A C 1
ATOM 2522 O O . PRO A 1 315 ? -32.287 0.101 40.110 1.00 81.88 315 PRO A O 1
ATOM 2525 N N . ASP A 1 316 ? -31.378 2.049 40.806 1.00 74.31 316 ASP A N 1
ATOM 2526 C CA . ASP A 1 316 ? -30.801 2.421 39.506 1.00 74.31 316 ASP A CA 1
ATOM 2527 C C . ASP A 1 316 ? -29.692 1.444 39.074 1.00 74.31 316 ASP A C 1
ATOM 2529 O O . ASP A 1 316 ? -29.473 1.215 37.882 1.00 74.31 316 ASP A O 1
ATOM 2533 N N . VAL A 1 317 ? -29.027 0.813 40.050 1.00 68.56 317 VAL A N 1
ATOM 2534 C CA . VAL A 1 317 ? -28.004 -0.215 39.841 1.00 68.56 317 VAL A CA 1
ATOM 2535 C C . VAL A 1 317 ? -28.388 -1.494 40.582 1.00 68.56 317 VAL A C 1
ATOM 2537 O O . VAL A 1 317 ? -28.513 -1.516 41.802 1.00 68.56 317 VAL A O 1
ATOM 2540 N N . ILE A 1 318 ? -28.533 -2.605 39.856 1.00 67.38 318 ILE A N 1
ATOM 2541 C CA . ILE A 1 318 ? -28.828 -3.917 40.449 1.00 67.38 318 ILE A CA 1
ATOM 2542 C C . ILE A 1 318 ? -27.542 -4.751 40.483 1.00 67.38 318 ILE A C 1
ATOM 2544 O O . ILE A 1 318 ? -27.008 -5.143 39.444 1.00 67.38 318 ILE A O 1
ATOM 2548 N N . ALA A 1 319 ? -27.051 -5.051 41.686 1.00 60.62 319 ALA A N 1
ATOM 2549 C CA . ALA A 1 319 ? -25.899 -5.923 41.903 1.00 60.62 319 ALA A CA 1
ATOM 2550 C C . ALA A 1 319 ? -26.314 -7.406 41.830 1.00 60.62 319 ALA A C 1
ATOM 2552 O O . ALA A 1 319 ? -26.485 -8.061 42.855 1.00 60.62 319 ALA A O 1
ATOM 2553 N N . GLY A 1 320 ? -26.511 -7.932 40.618 1.00 65.00 320 GLY A N 1
ATOM 2554 C CA . GLY A 1 320 ? -26.900 -9.330 40.393 1.00 65.00 320 GLY A CA 1
ATOM 2555 C C . GLY A 1 320 ? -28.338 -9.485 39.895 1.00 65.00 320 GLY A C 1
ATOM 2556 O O . GLY A 1 320 ? -28.828 -8.652 39.131 1.00 65.00 320 GLY A O 1
ATOM 2557 N N . ARG A 1 321 ? -29.023 -10.569 40.283 1.00 74.44 321 ARG A N 1
ATOM 2558 C CA . ARG A 1 321 ? -30.397 -10.847 39.837 1.00 74.44 321 ARG A CA 1
ATOM 2559 C C . ARG A 1 321 ? -31.373 -10.508 40.955 1.00 74.44 321 ARG A C 1
ATOM 2561 O O . ARG A 1 321 ? -31.633 -11.351 41.800 1.00 74.44 321 ARG A O 1
ATOM 2568 N N . LEU A 1 322 ? -31.996 -9.331 40.885 1.00 80.88 322 LEU A N 1
ATOM 2569 C CA . LEU A 1 322 ? -33.062 -8.928 41.808 1.00 80.88 322 LEU A CA 1
ATOM 2570 C C . LEU A 1 322 ? -34.090 -10.058 42.012 1.00 80.88 322 LEU A C 1
ATOM 2572 O O . LEU A 1 322 ? -34.792 -10.453 41.080 1.00 80.88 322 LEU A O 1
ATOM 2576 N N . THR A 1 323 ? -34.167 -10.578 43.237 1.00 85.31 323 THR A N 1
ATOM 2577 C CA . THR A 1 323 ? -35.041 -11.702 43.597 1.00 85.31 323 THR A CA 1
ATOM 2578 C C . THR A 1 323 ? -36.352 -11.232 44.217 1.00 85.31 323 THR A C 1
ATOM 2580 O O . THR A 1 323 ? -37.408 -11.768 43.885 1.00 85.31 323 THR A O 1
ATOM 2583 N N . ARG A 1 324 ? -36.301 -10.237 45.113 1.00 91.31 324 ARG A N 1
ATOM 2584 C CA . ARG A 1 324 ? -37.464 -9.660 45.810 1.00 91.31 324 ARG A CA 1
ATOM 2585 C C . ARG A 1 324 ? -37.115 -8.333 46.492 1.00 91.31 324 ARG A C 1
ATOM 2587 O O . ARG A 1 324 ? -35.944 -7.999 46.649 1.00 91.31 324 ARG A O 1
ATOM 2594 N N . TYR A 1 325 ? -38.139 -7.628 46.956 1.00 93.00 325 TYR A N 1
ATOM 2595 C CA . TYR A 1 325 ? -38.056 -6.501 47.881 1.00 93.00 325 TYR A CA 1
ATOM 2596 C C . TYR A 1 325 ? -38.497 -6.920 49.278 1.00 93.00 325 TYR A C 1
ATOM 2598 O O . TYR A 1 325 ? -39.402 -7.746 49.423 1.00 93.00 325 TYR A O 1
ATOM 2606 N N . GLU A 1 326 ? -37.903 -6.305 50.293 1.00 94.12 326 GLU A N 1
ATOM 2607 C CA . GLU A 1 326 ? -38.329 -6.413 51.687 1.00 94.12 326 GLU A CA 1
ATOM 2608 C C . GLU A 1 326 ? -38.654 -5.020 52.233 1.00 94.12 326 GLU A C 1
ATOM 2610 O O . GLU A 1 326 ? -37.823 -4.116 52.162 1.00 94.12 326 GLU A O 1
ATOM 2615 N N . LEU A 1 327 ? -39.873 -4.842 52.755 1.00 94.06 327 LEU A N 1
ATOM 2616 C CA . LEU A 1 327 ? -40.313 -3.605 53.409 1.00 94.06 327 LEU A CA 1
ATOM 2617 C C . LEU A 1 327 ? -40.305 -3.810 54.923 1.00 94.06 327 LEU A C 1
ATOM 2619 O O . LEU A 1 327 ? -40.969 -4.713 55.445 1.00 94.06 327 LEU A O 1
ATOM 2623 N N . PHE A 1 328 ? -39.607 -2.929 55.627 1.00 93.31 328 PHE A N 1
ATOM 2624 C CA . PHE A 1 328 ? -39.483 -2.921 57.074 1.00 93.31 328 PHE A CA 1
ATOM 2625 C C . PHE A 1 328 ? -40.257 -1.749 57.672 1.00 93.31 328 PHE A C 1
ATOM 2627 O O . PHE A 1 328 ? -40.111 -0.612 57.236 1.00 93.31 328 PHE A O 1
ATOM 2634 N N . CYS A 1 329 ? -41.045 -2.027 58.708 1.00 92.31 329 CYS A N 1
ATOM 2635 C CA . CYS A 1 329 ? -41.702 -1.035 59.553 1.00 92.31 329 CYS A CA 1
ATOM 2636 C C . CYS A 1 329 ? -41.090 -1.119 60.954 1.00 92.31 329 CYS A C 1
ATOM 2638 O O . CYS A 1 329 ? -41.170 -2.168 61.599 1.00 92.31 329 CYS A O 1
ATOM 2640 N N . ASN A 1 330 ? -40.427 -0.053 61.412 1.00 91.38 330 ASN A N 1
ATOM 2641 C CA . ASN A 1 330 ? -39.643 -0.033 62.657 1.00 91.38 330 ASN A CA 1
ATOM 2642 C C . ASN A 1 330 ? -38.693 -1.244 62.765 1.00 91.38 330 ASN A C 1
ATOM 2644 O O . ASN A 1 330 ? -38.674 -1.945 63.778 1.00 91.38 330 ASN A O 1
ATOM 2648 N N . ARG A 1 331 ? -37.937 -1.519 61.689 1.00 88.75 331 ARG A N 1
ATOM 2649 C CA . ARG A 1 331 ? -37.011 -2.664 61.537 1.00 88.75 331 ARG A CA 1
ATOM 2650 C C . ARG A 1 331 ? -37.651 -4.058 61.531 1.00 88.75 331 ARG A C 1
ATOM 2652 O O . ARG A 1 331 ? -36.938 -5.057 61.496 1.00 88.75 331 ARG A O 1
ATOM 2659 N N . ARG A 1 332 ? -38.982 -4.167 61.529 1.00 91.50 332 ARG A N 1
ATOM 2660 C CA . ARG A 1 332 ? -39.685 -5.445 61.359 1.00 91.50 332 ARG A CA 1
ATOM 2661 C C . ARG A 1 332 ? -40.129 -5.606 59.911 1.00 91.50 332 ARG A C 1
ATOM 2663 O O . ARG A 1 332 ? -40.874 -4.769 59.415 1.00 91.50 332 ARG A O 1
ATOM 2670 N N . CYS A 1 333 ? -39.728 -6.698 59.264 1.00 92.94 333 CYS A N 1
ATOM 2671 C CA . CYS A 1 333 ? -40.188 -7.021 57.915 1.00 92.94 333 CYS A CA 1
ATOM 2672 C C . CYS A 1 333 ? -41.708 -7.254 57.925 1.00 92.94 333 CYS A C 1
ATOM 2674 O O . CYS A 1 333 ? -42.206 -8.125 58.646 1.00 92.94 333 CYS A O 1
ATOM 2676 N N . ILE A 1 334 ? -42.437 -6.433 57.172 1.00 94.25 334 ILE A N 1
ATOM 2677 C CA . ILE A 1 334 ? -43.897 -6.505 57.015 1.00 94.25 334 ILE A CA 1
ATOM 2678 C C . ILE A 1 334 ? -44.307 -7.005 55.629 1.00 94.25 334 ILE A C 1
ATOM 2680 O O . ILE A 1 334 ? -45.450 -7.415 55.445 1.00 94.25 334 ILE A O 1
ATOM 2684 N N . TYR A 1 335 ? -43.380 -7.014 54.672 1.00 95.06 335 TYR A N 1
ATOM 2685 C CA . TYR A 1 335 ? -43.613 -7.528 53.331 1.00 95.06 335 TYR A CA 1
ATOM 2686 C C . TYR A 1 335 ? -42.319 -8.058 52.712 1.00 95.06 335 TYR A C 1
ATOM 2688 O O . TYR A 1 335 ? -41.259 -7.461 52.882 1.00 95.06 335 TYR A O 1
ATOM 2696 N N . SER A 1 336 ? -42.438 -9.157 51.966 1.00 95.31 336 SER A N 1
ATOM 2697 C CA . SER A 1 336 ? -41.367 -9.753 51.171 1.00 95.31 336 SER A CA 1
ATOM 2698 C C . SER A 1 336 ? -41.956 -10.281 49.861 1.00 95.31 336 SER A C 1
ATOM 2700 O O . SER A 1 336 ? -42.861 -11.117 49.888 1.00 95.31 336 SER A O 1
ATOM 2702 N N . GLY A 1 337 ? -41.495 -9.776 48.718 1.00 93.88 337 GLY A N 1
ATOM 2703 C CA . GLY A 1 337 ? -42.035 -10.155 47.407 1.00 93.88 337 GLY A CA 1
ATOM 2704 C C . GLY A 1 337 ? -41.576 -9.242 46.272 1.00 93.88 337 GLY A C 1
ATOM 2705 O O . GLY A 1 337 ? -40.771 -8.342 46.477 1.00 93.88 337 GLY A O 1
ATOM 2706 N N . THR A 1 338 ? -42.073 -9.459 45.056 1.00 93.44 338 THR A N 1
ATOM 2707 C CA . THR A 1 338 ? -41.619 -8.735 43.850 1.00 93.44 338 THR A CA 1
ATOM 2708 C C . THR A 1 338 ? -42.405 -7.459 43.540 1.00 93.44 338 THR A C 1
ATOM 2710 O O . THR A 1 338 ? -41.953 -6.659 42.725 1.00 93.44 338 THR A O 1
ATOM 2713 N N . ALA A 1 339 ? -43.563 -7.244 44.175 1.00 94.31 339 ALA A N 1
ATOM 2714 C CA . ALA A 1 339 ? -44.330 -6.010 44.010 1.00 94.31 339 ALA A CA 1
ATOM 2715 C C . ALA A 1 339 ? -43.554 -4.793 44.535 1.00 94.31 339 ALA A C 1
ATOM 2717 O O . ALA A 1 339 ? -42.765 -4.913 45.472 1.00 94.31 339 ALA A O 1
ATOM 2718 N N . GLN A 1 340 ? -43.816 -3.631 43.934 1.00 94.38 340 GLN A N 1
ATOM 2719 C CA . GLN A 1 340 ? -43.190 -2.341 44.258 1.00 94.38 340 GLN A CA 1
ATOM 2720 C C . GLN A 1 340 ? -44.070 -1.459 45.160 1.00 94.38 340 GLN A C 1
ATOM 2722 O O . GLN A 1 340 ? -43.855 -0.256 45.302 1.00 94.38 340 GLN A O 1
ATOM 2727 N N . GLU A 1 341 ? -45.102 -2.060 45.744 1.00 95.31 341 GLU A N 1
ATOM 2728 C CA . GLU A 1 341 ? -46.054 -1.401 46.620 1.00 95.31 341 GLU A CA 1
ATOM 2729 C C . GLU A 1 341 ? -46.611 -2.383 47.649 1.00 95.31 341 GLU A C 1
ATOM 2731 O O . GLU A 1 341 ? -46.691 -3.592 47.411 1.00 95.31 341 GLU A O 1
ATOM 2736 N N . HIS A 1 342 ? -46.999 -1.860 48.808 1.00 96.06 342 HIS A N 1
ATOM 2737 C CA . HIS A 1 342 ? -47.608 -2.644 49.869 1.00 96.06 342 HIS A CA 1
ATOM 2738 C C . HIS A 1 342 ? -48.528 -1.796 50.749 1.00 96.06 342 HIS A C 1
ATOM 2740 O O . HIS A 1 342 ? -48.240 -0.641 51.070 1.00 96.06 342 HIS A O 1
ATOM 2746 N N . ARG A 1 343 ? -49.635 -2.399 51.192 1.00 95.38 343 ARG A N 1
ATOM 2747 C CA . ARG A 1 343 ? -50.565 -1.805 52.157 1.00 95.38 343 ARG A CA 1
ATOM 2748 C C . ARG A 1 343 ? -50.241 -2.300 53.564 1.00 95.38 343 ARG A C 1
ATOM 2750 O O . ARG A 1 343 ? -50.661 -3.388 53.952 1.00 95.38 343 ARG A O 1
ATOM 2757 N N . ALA A 1 344 ? -49.532 -1.479 54.334 1.00 91.56 344 ALA A N 1
ATOM 2758 C CA . ALA A 1 344 ? -49.270 -1.737 55.744 1.00 91.56 344 ALA A CA 1
ATOM 2759 C C . ALA A 1 344 ? -50.558 -1.516 56.553 1.00 91.56 344 ALA A C 1
ATOM 2761 O O . ALA A 1 344 ? -51.144 -0.435 56.506 1.00 91.56 344 ALA A O 1
ATOM 2762 N N . THR A 1 345 ? -51.003 -2.533 57.291 1.00 91.62 345 THR A N 1
ATOM 2763 C CA . THR A 1 345 ? -52.241 -2.505 58.094 1.00 91.62 345 THR A CA 1
ATOM 2764 C C . THR A 1 345 ? -51.951 -2.772 59.572 1.00 91.62 345 THR A C 1
ATOM 2766 O O . THR A 1 345 ? -50.816 -3.062 59.949 1.00 91.62 345 THR A O 1
ATOM 2769 N N . MET A 1 346 ? -52.977 -2.676 60.427 1.00 88.00 346 MET A N 1
ATOM 2770 C CA . MET A 1 346 ? -52.881 -2.936 61.874 1.00 88.00 346 MET A CA 1
ATOM 2771 C C . MET A 1 346 ? -51.927 -1.988 62.623 1.00 88.00 346 MET A C 1
ATOM 2773 O O . MET A 1 346 ? -51.402 -2.329 63.685 1.00 88.00 346 MET A O 1
ATOM 2777 N N . LEU A 1 347 ? -51.733 -0.775 62.099 1.00 89.06 347 LEU A N 1
ATOM 2778 C CA . LEU A 1 347 ? -50.936 0.263 62.750 1.00 89.06 347 LEU A CA 1
ATOM 2779 C C . LEU A 1 347 ? -51.690 0.8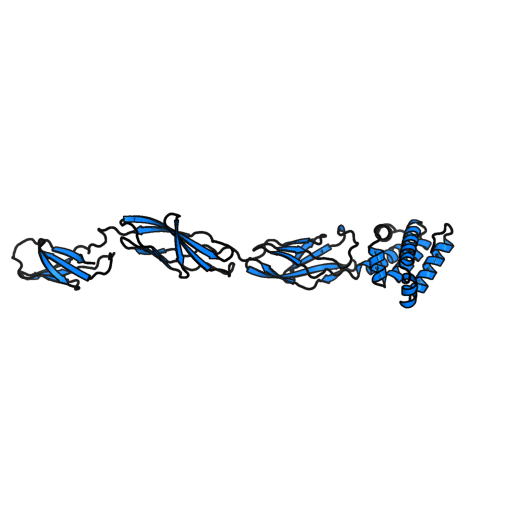66 63.946 1.00 89.06 347 LEU A C 1
ATOM 2781 O O . LEU A 1 347 ? -52.925 0.898 63.985 1.00 89.06 347 LEU A O 1
ATOM 2785 N N . LYS A 1 348 ? -50.946 1.348 64.941 1.00 88.81 348 LYS A N 1
ATOM 2786 C CA . LYS A 1 348 ? -51.488 2.110 66.068 1.00 88.81 348 LYS A CA 1
ATOM 2787 C C . LYS A 1 348 ? -51.680 3.561 65.630 1.00 88.81 348 LYS A C 1
ATOM 2789 O O . LYS A 1 348 ? -50.837 4.123 64.939 1.00 88.81 348 LYS A O 1
ATOM 2794 N N . SER A 1 349 ? -52.813 4.145 66.011 1.00 84.50 349 SER A N 1
ATOM 2795 C CA . SER A 1 349 ? -53.088 5.561 65.766 1.00 84.50 349 SER A CA 1
ATOM 2796 C C . SER A 1 349 ? -52.120 6.432 66.561 1.00 84.50 349 SER A C 1
ATOM 2798 O O . SER A 1 349 ? -51.766 6.060 67.678 1.00 84.50 349 SER A O 1
ATOM 2800 N N . ASP A 1 350 ? -51.765 7.594 66.010 1.00 83.12 350 ASP A N 1
ATOM 2801 C CA . ASP A 1 350 ? -50.908 8.588 66.675 1.00 83.12 350 ASP A CA 1
ATOM 2802 C C . ASP A 1 350 ? -49.541 8.019 67.103 1.00 83.12 350 ASP A C 1
ATOM 2804 O O . ASP A 1 350 ? -49.039 8.257 68.196 1.00 83.12 350 ASP A O 1
ATOM 2808 N N . THR A 1 351 ? -48.966 7.156 66.262 1.00 88.62 351 THR A N 1
ATOM 2809 C CA . THR A 1 351 ? -47.664 6.519 66.488 1.00 88.62 351 THR A CA 1
ATOM 2810 C C . THR A 1 351 ? -46.779 6.748 65.271 1.00 88.62 351 THR A C 1
ATOM 2812 O O . THR A 1 351 ? -47.219 6.553 64.138 1.00 88.62 351 THR A O 1
ATOM 2815 N N . GLU A 1 352 ? -45.533 7.148 65.506 1.00 89.94 352 GLU A N 1
ATOM 2816 C CA . GLU A 1 352 ? -44.541 7.331 64.450 1.00 89.94 352 GLU A CA 1
ATOM 2817 C C . GLU A 1 352 ? -43.960 5.982 63.998 1.00 89.94 352 GLU A C 1
ATOM 2819 O O . GLU A 1 352 ? -43.701 5.081 64.805 1.00 89.94 352 GLU A O 1
ATOM 2824 N N . TYR A 1 353 ? -43.770 5.841 62.686 1.00 89.50 353 TYR A N 1
ATOM 2825 C CA . TYR A 1 353 ? -43.232 4.641 62.058 1.00 89.50 353 TYR A CA 1
ATOM 2826 C C . TYR A 1 353 ? -42.136 5.009 61.060 1.00 89.50 353 TYR A C 1
ATOM 2828 O O . TYR A 1 353 ? -42.329 5.875 60.210 1.00 89.50 353 TYR A O 1
ATOM 2836 N N . THR A 1 354 ? -41.013 4.299 61.116 1.00 91.94 354 THR A N 1
ATOM 2837 C CA . THR A 1 354 ? -39.953 4.343 60.105 1.00 91.94 354 THR A CA 1
ATOM 2838 C C . THR A 1 354 ? -40.187 3.236 59.081 1.00 91.94 354 THR A C 1
ATOM 2840 O O . THR A 1 354 ? -40.325 2.069 59.460 1.00 91.94 354 THR A O 1
ATOM 2843 N N . MET A 1 355 ? -40.223 3.601 57.797 1.00 91.19 355 MET A N 1
ATOM 2844 C CA . MET A 1 355 ? -40.376 2.673 56.675 1.00 91.19 355 MET A CA 1
ATOM 2845 C C . MET A 1 355 ? -39.075 2.604 55.874 1.00 91.19 355 MET A C 1
ATOM 2847 O O . MET A 1 355 ? -38.610 3.623 55.370 1.00 91.19 355 MET A O 1
ATOM 2851 N N . GLU A 1 356 ? -38.513 1.408 55.733 1.00 91.75 356 GLU A N 1
ATOM 2852 C CA . GLU A 1 356 ? -37.271 1.153 54.991 1.00 91.75 356 GLU A CA 1
ATOM 2853 C C . GLU A 1 356 ? -37.513 0.042 53.965 1.00 91.75 356 GLU A C 1
ATOM 2855 O O . GLU A 1 356 ? -38.187 -0.943 54.270 1.00 91.75 356 GLU A O 1
ATOM 2860 N N . VAL A 1 357 ? -36.976 0.181 52.751 1.00 91.50 357 VAL A N 1
ATOM 2861 C CA . VAL A 1 357 ? -37.067 -0.851 51.707 1.00 91.50 357 VAL A CA 1
ATOM 2862 C C . VAL A 1 357 ? -35.669 -1.313 51.337 1.00 91.50 357 VAL A C 1
ATOM 2864 O O . VAL A 1 357 ? -34.800 -0.495 51.049 1.00 91.50 357 VAL A O 1
ATOM 2867 N N . ALA A 1 358 ? -35.479 -2.627 51.296 1.00 88.00 358 ALA A N 1
ATOM 2868 C CA . ALA A 1 358 ? -34.274 -3.257 50.781 1.00 88.00 358 ALA A CA 1
ATOM 2869 C C . ALA A 1 358 ? -34.594 -4.047 49.508 1.00 88.00 358 ALA A C 1
ATOM 2871 O O . ALA A 1 358 ? -35.619 -4.732 49.421 1.00 88.00 358 ALA A O 1
ATOM 2872 N N . ALA A 1 359 ? -33.706 -3.964 48.521 1.00 85.94 359 ALA A N 1
ATOM 2873 C CA . ALA A 1 359 ? -33.700 -4.863 47.375 1.00 85.94 359 ALA A CA 1
ATOM 2874 C C . ALA A 1 359 ? -32.804 -6.065 47.697 1.00 85.94 359 ALA A C 1
ATOM 2876 O O . ALA A 1 359 ? -31.673 -5.891 48.144 1.00 85.94 359 ALA A O 1
ATOM 2877 N N . VAL A 1 360 ? -33.303 -7.281 47.474 1.00 82.44 360 VAL A N 1
ATOM 2878 C CA . VAL A 1 360 ? -32.540 -8.518 47.675 1.00 82.44 360 VAL A CA 1
ATOM 2879 C C . VAL A 1 360 ? -32.151 -9.070 46.309 1.00 82.44 360 VAL A C 1
ATOM 2881 O O . VAL A 1 360 ? -33.031 -9.447 45.526 1.00 82.44 360 VAL A O 1
ATOM 2884 N N . THR A 1 361 ? -30.854 -9.101 46.010 1.00 73.69 361 THR A N 1
ATOM 2885 C CA . THR A 1 361 ? -30.289 -9.547 44.725 1.00 73.69 361 THR A CA 1
ATOM 2886 C C . THR A 1 361 ? -29.670 -10.936 44.754 1.00 73.69 361 THR A C 1
ATOM 2888 O O . THR A 1 361 ? -29.574 -11.529 45.854 1.00 73.69 361 THR A O 1
#